Protein AF-A0A4Q0A1G1-F1 (afdb_monomer_lite)

Secondary structure (DSSP, 8-state):
---PPPEEEE-TTS-EEEES--HHHHHHHIIIIITTSTTS-SS--SS-------EEE-SS-TT--SEEETTEEEE-SSS-HHHHHHHHHHHHHHHHHHHHHHHHHHHHHHHHTHHHHHHHTTPPP---HHHHHHHHHHHHHHHHHHHHS-S-TTS--GGGTT-HHHHHHHHHHHHHTTHHHHHHHHHHHHHHHHHHHHHHHHHHHHHHHHHHHHHHHHHHHHHHHHHHHHHHHHHHHHHHHHHHHHHHHHHHHHHS--

Structure (mmCIF, N/CA/C/O backbone):
data_AF-A0A4Q0A1G1-F1
#
_entry.id   AF-A0A4Q0A1G1-F1
#
loop_
_atom_site.group_PDB
_atom_site.id
_atom_site.type_symbol
_atom_site.label_atom_id
_atom_site.label_alt_id
_atom_site.label_comp_id
_atom_site.label_asym_id
_atom_site.label_entity_id
_atom_site.label_seq_id
_atom_site.pdbx_PDB_ins_code
_atom_site.Cartn_x
_atom_site.Cartn_y
_atom_site.Cartn_z
_atom_site.occupancy
_atom_site.B_iso_or_equiv
_atom_site.auth_seq_id
_atom_site.auth_comp_id
_atom_site.auth_asym_id
_atom_site.auth_atom_id
_atom_site.pdbx_PDB_model_num
ATOM 1 N N . MET A 1 1 ? 8.974 -6.784 -37.807 1.00 38.75 1 MET A N 1
ATOM 2 C CA . MET A 1 1 ? 8.562 -7.173 -36.446 1.00 38.75 1 MET A CA 1
ATOM 3 C C . MET A 1 1 ? 9.627 -8.141 -35.964 1.00 38.75 1 MET A C 1
ATOM 5 O O . MET A 1 1 ? 9.633 -9.278 -36.411 1.00 38.75 1 MET A O 1
ATOM 9 N N . ILE A 1 2 ? 10.646 -7.645 -35.259 1.00 36.50 2 ILE A N 1
ATOM 10 C CA . ILE A 1 2 ? 11.725 -8.508 -34.756 1.00 36.50 2 ILE A CA 1
ATOM 11 C C . ILE A 1 2 ? 11.122 -9.278 -33.573 1.00 36.50 2 ILE A C 1
ATOM 13 O O . ILE A 1 2 ? 10.538 -8.623 -32.709 1.00 36.50 2 ILE A O 1
ATOM 17 N N . PRO A 1 3 ? 11.183 -10.618 -33.539 1.00 42.03 3 PRO A N 1
ATOM 18 C CA . PRO A 1 3 ? 10.791 -11.368 -32.360 1.00 42.03 3 PRO A CA 1
ATOM 19 C C . PRO A 1 3 ? 11.861 -11.094 -31.305 1.00 42.03 3 PRO A C 1
ATOM 21 O O . PRO A 1 3 ? 12.965 -11.622 -31.377 1.00 42.03 3 PRO A O 1
ATOM 24 N N . THR A 1 4 ? 11.590 -10.182 -30.381 1.00 56.25 4 THR A N 1
ATOM 25 C CA . THR A 1 4 ? 12.350 -10.146 -29.135 1.00 56.25 4 THR A CA 1
ATOM 26 C C . THR A 1 4 ? 11.900 -11.347 -28.325 1.00 56.25 4 THR A C 1
ATOM 28 O O . THR A 1 4 ? 10.710 -11.455 -28.026 1.00 56.25 4 THR A O 1
ATOM 31 N N . ASP A 1 5 ? 12.828 -12.248 -28.008 1.00 75.44 5 ASP A N 1
ATOM 32 C CA . ASP A 1 5 ? 12.604 -13.257 -26.979 1.00 75.44 5 ASP A CA 1
ATOM 33 C C . ASP A 1 5 ? 12.070 -12.550 -25.725 1.00 75.44 5 ASP A C 1
ATOM 35 O O . ASP A 1 5 ? 12.576 -11.500 -25.321 1.00 75.44 5 ASP A O 1
ATOM 39 N N . GLY A 1 6 ? 10.971 -13.067 -25.179 1.00 86.06 6 GLY A N 1
ATOM 40 C CA . GLY A 1 6 ? 10.348 -12.487 -23.999 1.00 86.06 6 GLY A CA 1
ATOM 41 C C . GLY A 1 6 ? 11.219 -12.713 -22.770 1.00 86.06 6 GLY A C 1
ATOM 42 O O . GLY A 1 6 ? 11.687 -13.826 -22.537 1.00 86.06 6 GLY A O 1
ATOM 43 N N . GLU A 1 7 ? 11.415 -11.671 -21.972 1.00 91.62 7 GLU A N 1
ATOM 44 C CA . GLU A 1 7 ? 12.216 -11.727 -20.747 1.00 91.62 7 GLU A CA 1
ATOM 45 C C . GLU A 1 7 ? 11.321 -11.454 -19.540 1.00 91.62 7 GLU A C 1
ATOM 47 O O . GLU A 1 7 ? 10.413 -10.625 -19.614 1.00 91.62 7 GLU A O 1
ATOM 52 N N . ILE A 1 8 ? 11.578 -12.130 -18.419 1.00 93.31 8 ILE A N 1
ATOM 53 C CA . ILE A 1 8 ? 10.864 -11.919 -17.156 1.00 93.31 8 ILE A CA 1
ATOM 54 C C . ILE A 1 8 ? 11.888 -11.775 -16.034 1.00 93.31 8 ILE A C 1
ATOM 56 O O . ILE A 1 8 ? 12.749 -12.637 -15.855 1.00 93.31 8 ILE A O 1
ATOM 60 N N . PHE A 1 9 ? 11.772 -10.698 -15.263 1.00 92.56 9 PHE A N 1
ATOM 61 C CA . PHE A 1 9 ? 12.547 -10.457 -14.051 1.00 92.56 9 PHE A CA 1
ATOM 62 C C . PHE A 1 9 ? 11.671 -10.705 -12.826 1.00 92.56 9 PHE A C 1
ATOM 64 O O . PHE A 1 9 ? 10.595 -10.122 -12.719 1.00 92.56 9 PHE A O 1
ATOM 71 N N . LEU A 1 10 ? 12.139 -11.552 -11.907 1.00 90.06 10 LEU A N 1
ATOM 72 C CA . LEU A 1 10 ? 11.489 -11.843 -10.627 1.00 90.06 10 LEU A CA 1
ATOM 73 C C . LEU A 1 10 ? 12.227 -11.111 -9.505 1.00 90.06 10 LEU A C 1
ATOM 75 O O . LEU A 1 10 ? 13.452 -11.217 -9.404 1.00 90.06 10 LEU A O 1
ATOM 79 N N . PHE A 1 11 ? 11.492 -10.399 -8.655 1.00 86.81 11 PHE A N 1
ATOM 80 C CA . PHE A 1 11 ? 12.053 -9.631 -7.547 1.00 86.81 11 PHE A CA 1
ATOM 81 C C . PHE A 1 11 ? 11.711 -10.268 -6.201 1.00 86.81 11 PHE A C 1
ATOM 83 O O . PHE A 1 11 ? 10.633 -10.828 -6.010 1.00 86.81 11 PHE A O 1
ATOM 90 N N . GLN A 1 12 ? 12.616 -10.125 -5.227 1.00 79.69 12 GLN A N 1
ATOM 91 C CA . GLN A 1 12 ? 12.376 -10.563 -3.843 1.00 79.69 12 GLN A CA 1
ATOM 92 C C . GLN A 1 12 ? 11.180 -9.851 -3.203 1.00 79.69 12 GLN A C 1
ATOM 94 O O . GLN A 1 12 ? 10.589 -10.353 -2.252 1.00 79.69 12 GLN A O 1
ATOM 99 N N . SER A 1 13 ? 10.809 -8.691 -3.742 1.00 75.88 13 SER A N 1
ATOM 100 C CA . SER A 1 13 ? 9.651 -7.916 -3.330 1.00 75.88 13 SER A CA 1
ATOM 101 C C . SER A 1 13 ? 8.306 -8.611 -3.581 1.00 75.88 13 SER A C 1
ATOM 103 O O . SER A 1 13 ? 7.307 -8.122 -3.051 1.00 75.88 13 SER A O 1
ATOM 105 N N . GLY A 1 14 ? 8.288 -9.711 -4.348 1.00 82.56 14 GLY A N 1
ATOM 106 C CA . GLY A 1 14 ? 7.094 -10.441 -4.787 1.00 82.56 14 GLY A CA 1
ATOM 107 C C . GLY A 1 14 ? 6.562 -9.988 -6.151 1.00 82.56 14 GLY A C 1
ATOM 108 O O . GLY A 1 14 ? 5.655 -10.612 -6.692 1.00 82.56 14 GLY A O 1
ATOM 109 N N . ALA A 1 15 ? 7.131 -8.925 -6.726 1.00 88.44 15 ALA A N 1
ATOM 110 C CA . ALA A 1 15 ? 6.761 -8.421 -8.043 1.00 88.44 15 ALA A CA 1
ATOM 111 C C . ALA A 1 15 ? 7.574 -9.091 -9.161 1.00 88.44 15 ALA A C 1
ATOM 113 O O . ALA A 1 15 ? 8.705 -9.546 -8.961 1.00 88.44 15 ALA A O 1
ATOM 114 N N . PHE A 1 16 ? 7.021 -9.085 -10.372 1.00 92.25 16 PHE A N 1
ATOM 115 C CA . PHE A 1 16 ? 7.743 -9.471 -11.576 1.00 92.25 16 PHE A CA 1
ATOM 116 C C . PHE A 1 16 ? 7.498 -8.473 -12.704 1.00 92.25 16 PHE A C 1
ATOM 118 O O . PHE A 1 16 ? 6.461 -7.819 -12.748 1.00 92.25 16 PHE A O 1
ATOM 125 N N . VAL A 1 17 ? 8.462 -8.350 -13.615 1.00 94.69 17 VAL A N 1
ATOM 126 C CA . VAL A 1 17 ? 8.378 -7.442 -14.767 1.00 94.69 17 VAL A CA 1
ATOM 127 C C . VAL A 1 17 ? 8.730 -8.198 -16.032 1.00 94.69 17 VAL A C 1
ATOM 129 O O . VAL A 1 17 ? 9.766 -8.861 -16.097 1.00 94.69 17 VAL A O 1
ATOM 132 N N . SER A 1 18 ? 7.876 -8.086 -17.045 1.00 94.38 18 SER A N 1
ATOM 133 C CA . SER A 1 18 ? 8.066 -8.725 -18.344 1.00 94.38 18 SER A CA 1
ATOM 134 C C . SER A 1 18 ? 8.425 -7.729 -19.442 1.00 94.38 18 SER A C 1
ATOM 136 O O . SER A 1 18 ? 7.821 -6.664 -19.533 1.00 94.38 18 SER A O 1
ATOM 138 N N . TRP A 1 19 ? 9.319 -8.125 -20.344 1.00 93.56 19 TRP A N 1
ATOM 139 C CA . TRP A 1 19 ? 9.673 -7.379 -21.553 1.00 93.56 19 TRP A CA 1
ATOM 140 C C . TRP A 1 19 ? 9.314 -8.189 -22.791 1.00 93.56 19 TRP A C 1
ATOM 142 O O . TRP A 1 19 ? 9.561 -9.392 -22.843 1.00 93.56 19 TRP A O 1
ATOM 152 N N . GLY A 1 20 ? 8.755 -7.532 -23.808 1.00 90.12 20 GLY A N 1
ATOM 153 C CA . GLY A 1 20 ? 8.434 -8.175 -25.088 1.00 90.12 20 GLY A CA 1
ATOM 154 C C . GLY A 1 20 ? 7.323 -9.227 -25.024 1.00 90.12 20 GLY A C 1
ATOM 155 O O . GLY A 1 20 ? 7.131 -9.955 -25.995 1.00 90.12 20 GLY A O 1
ATOM 156 N N . LEU A 1 21 ? 6.589 -9.309 -23.911 1.00 90.75 21 LEU A N 1
ATOM 157 C CA . LEU A 1 21 ? 5.449 -10.205 -23.735 1.00 90.75 21 LEU A CA 1
ATOM 158 C C . LEU A 1 21 ? 4.133 -9.437 -23.861 1.00 90.75 21 LEU A C 1
ATOM 160 O O . LEU A 1 21 ? 4.018 -8.294 -23.430 1.00 90.75 21 LEU A O 1
ATOM 164 N N . SER A 1 22 ? 3.127 -10.085 -24.441 1.00 90.25 22 SER A N 1
ATOM 165 C CA . SER A 1 22 ? 1.748 -9.590 -24.411 1.00 90.25 22 SER A CA 1
ATOM 166 C C . SER A 1 22 ? 1.092 -9.860 -23.055 1.00 90.25 22 SER A C 1
ATOM 168 O O . SER A 1 22 ? 1.467 -10.807 -22.363 1.00 90.25 22 SER A O 1
ATOM 170 N N . THR A 1 23 ? 0.049 -9.100 -22.711 1.00 88.00 23 THR A N 1
ATOM 171 C CA . THR A 1 23 ? -0.730 -9.280 -21.471 1.00 88.00 23 THR A CA 1
ATOM 172 C C . THR A 1 23 ? -1.199 -10.726 -21.284 1.00 88.00 23 THR A C 1
ATOM 174 O O . THR A 1 23 ? -1.060 -11.291 -20.207 1.00 88.00 23 THR A O 1
ATOM 177 N N . HIS A 1 24 ? -1.629 -11.395 -22.360 1.00 90.62 24 HIS A N 1
ATOM 178 C CA . HIS A 1 24 ? -2.024 -12.807 -22.304 1.00 90.62 24 HIS A CA 1
ATOM 179 C C . HIS A 1 24 ? -0.854 -13.743 -21.942 1.00 90.62 24 HIS A C 1
ATOM 181 O O . HIS A 1 24 ? -1.039 -14.753 -21.266 1.00 90.62 24 HIS A O 1
ATOM 187 N N . GLN A 1 25 ? 0.368 -13.451 -22.400 1.00 91.81 25 GLN A N 1
ATOM 188 C CA . GLN A 1 25 ? 1.551 -14.240 -22.034 1.00 91.81 25 GLN A CA 1
ATOM 189 C C . GLN A 1 25 ? 1.951 -14.007 -20.574 1.00 91.81 25 GLN A C 1
ATOM 191 O O . GLN A 1 25 ? 2.353 -14.955 -19.903 1.00 91.81 25 GLN A O 1
ATOM 196 N N . VAL A 1 26 ? 1.792 -12.777 -20.085 1.00 90.75 26 VAL A N 1
ATOM 197 C CA . VAL A 1 26 ? 2.015 -12.404 -18.682 1.00 90.75 26 VAL A CA 1
ATOM 198 C C . VAL A 1 26 ? 1.031 -13.119 -17.755 1.00 90.75 26 VAL A C 1
ATOM 200 O O . VAL A 1 26 ? 1.449 -13.787 -16.812 1.00 90.75 26 VAL A O 1
ATOM 203 N N . GLU A 1 27 ? -0.265 -13.068 -18.061 1.00 89.81 27 GLU A N 1
ATOM 204 C CA . GLU A 1 27 ? -1.305 -13.770 -17.296 1.00 89.81 27 GLU A CA 1
ATOM 205 C C . GLU A 1 27 ? -1.095 -15.286 -17.293 1.00 89.81 27 GLU A C 1
ATOM 207 O O . GLU A 1 27 ? -1.299 -15.962 -16.280 1.00 89.81 27 GLU A O 1
ATOM 212 N N . ARG A 1 28 ? -0.660 -15.837 -18.431 1.00 91.00 28 ARG A N 1
ATOM 213 C CA . ARG A 1 28 ? -0.323 -17.254 -18.534 1.00 91.00 28 ARG A CA 1
ATOM 214 C C . ARG A 1 28 ? 0.860 -17.615 -17.638 1.00 91.00 28 ARG A C 1
ATOM 216 O O . ARG A 1 28 ? 0.796 -18.635 -16.960 1.00 91.00 28 ARG A O 1
ATOM 223 N N . PHE A 1 29 ? 1.911 -16.795 -17.618 1.00 90.06 29 PHE A N 1
ATOM 224 C CA . PHE A 1 29 ? 3.063 -17.000 -16.739 1.00 90.06 29 PHE A CA 1
ATOM 225 C C . PHE A 1 29 ? 2.658 -16.975 -15.261 1.00 90.06 29 PHE A C 1
ATOM 227 O O . PHE A 1 29 ? 3.019 -17.889 -14.521 1.00 90.06 29 PHE A O 1
ATOM 234 N N . LEU A 1 30 ? 1.854 -15.989 -14.849 1.00 88.81 30 LEU A N 1
ATOM 235 C CA . LEU A 1 30 ? 1.331 -15.902 -13.484 1.00 88.81 30 LEU A CA 1
ATOM 236 C C . LEU A 1 30 ? 0.610 -17.202 -13.089 1.00 88.81 30 LEU A C 1
ATOM 238 O O . LEU A 1 30 ? 0.955 -17.824 -12.089 1.00 88.81 30 LEU A O 1
ATOM 242 N N . ARG A 1 31 ? -0.324 -17.671 -13.921 1.00 89.06 31 ARG A N 1
ATOM 243 C CA . ARG A 1 31 ? -1.128 -18.865 -13.632 1.00 89.06 31 ARG A CA 1
ATOM 244 C C . ARG A 1 31 ? -0.324 -20.167 -13.645 1.00 89.06 31 ARG A C 1
ATOM 246 O O . ARG A 1 31 ? -0.510 -21.016 -12.781 1.00 89.06 31 ARG A O 1
ATOM 253 N N . GLU A 1 32 ? 0.516 -20.366 -14.659 1.00 89.25 32 GLU A N 1
ATOM 254 C CA . GLU A 1 32 ? 1.192 -21.650 -14.902 1.00 89.25 32 GLU A CA 1
ATOM 255 C C . GLU A 1 32 ? 2.510 -21.801 -14.134 1.00 89.25 32 GLU A C 1
ATOM 257 O O . GLU A 1 32 ? 2.957 -22.929 -13.937 1.00 89.25 32 GLU A O 1
ATOM 262 N N . VAL A 1 33 ? 3.142 -20.701 -13.713 1.00 85.88 33 VAL A N 1
ATOM 263 C CA . VAL A 1 33 ? 4.455 -20.732 -13.048 1.00 85.88 33 VAL A CA 1
ATOM 264 C C . VAL A 1 33 ? 4.367 -20.275 -11.601 1.00 85.88 33 VAL A C 1
ATOM 266 O O . VAL A 1 33 ? 4.893 -20.957 -10.726 1.00 85.88 33 VAL A O 1
ATOM 269 N N . ILE A 1 34 ? 3.711 -19.145 -11.335 1.00 86.94 34 ILE A N 1
ATOM 270 C CA . ILE A 1 34 ? 3.665 -18.575 -9.984 1.00 86.94 34 ILE A CA 1
ATOM 271 C C . ILE A 1 34 ? 2.577 -19.264 -9.153 1.00 86.94 34 ILE A C 1
ATOM 273 O O . ILE A 1 34 ? 2.871 -19.832 -8.106 1.00 86.94 34 ILE A O 1
ATOM 277 N N . GLU A 1 35 ? 1.336 -19.304 -9.642 1.00 85.56 35 GLU A N 1
ATOM 278 C CA . GLU A 1 35 ? 0.205 -19.866 -8.888 1.00 85.56 35 GLU A CA 1
ATOM 279 C C . GLU A 1 35 ? 0.191 -21.402 -8.867 1.00 85.56 35 GLU A C 1
ATOM 281 O O . GLU A 1 35 ? -0.306 -22.013 -7.920 1.00 85.56 35 GLU A O 1
ATOM 286 N N . ALA A 1 36 ? 0.734 -22.047 -9.902 1.00 84.62 36 ALA A N 1
ATOM 287 C CA . ALA A 1 36 ? 0.730 -23.504 -10.013 1.00 84.62 36 ALA A CA 1
ATOM 288 C C . ALA A 1 36 ? 1.766 -24.197 -9.113 1.00 84.62 36 ALA A C 1
ATOM 290 O O . ALA A 1 36 ? 1.645 -25.401 -8.875 1.00 84.62 36 ALA A O 1
ATOM 291 N N . VAL A 1 37 ? 2.787 -23.478 -8.631 1.00 84.31 37 VAL A N 1
ATOM 292 C CA . VAL A 1 37 ? 3.867 -24.042 -7.813 1.00 84.31 37 VAL A CA 1
ATOM 293 C C . VAL A 1 37 ? 3.569 -23.800 -6.328 1.00 84.31 37 VAL A C 1
ATOM 295 O O . VAL A 1 37 ? 3.646 -22.663 -5.857 1.00 84.31 37 VAL A O 1
ATOM 298 N N . PRO A 1 38 ? 3.262 -24.850 -5.540 1.00 77.69 38 PRO A N 1
ATOM 299 C CA . PRO A 1 38 ? 2.984 -24.692 -4.118 1.00 77.69 38 PRO A CA 1
ATOM 300 C C . PRO A 1 38 ? 4.191 -24.102 -3.383 1.00 77.69 38 PRO A C 1
ATOM 302 O O . PRO A 1 38 ? 5.288 -24.656 -3.434 1.00 77.69 38 PRO A O 1
ATOM 305 N N . GLY A 1 39 ? 3.979 -22.990 -2.678 1.00 78.38 39 GLY A N 1
ATOM 306 C CA . GLY A 1 39 ? 5.026 -22.296 -1.924 1.00 78.38 39 GLY A CA 1
ATOM 307 C C . GLY A 1 39 ? 5.861 -21.297 -2.731 1.00 78.38 39 GLY A C 1
ATOM 308 O O . GLY A 1 39 ? 6.801 -20.740 -2.172 1.00 78.38 39 GLY A O 1
ATOM 309 N N . ALA A 1 40 ? 5.530 -21.044 -4.004 1.00 75.69 40 ALA A N 1
ATOM 310 C CA . ALA A 1 40 ? 6.143 -19.956 -4.771 1.00 75.69 40 ALA A CA 1
ATOM 311 C C . ALA A 1 40 ? 5.722 -18.566 -4.260 1.00 75.69 40 ALA A C 1
ATOM 313 O O . ALA A 1 40 ? 6.526 -17.637 -4.282 1.00 75.69 40 ALA A O 1
ATOM 314 N N . GLU A 1 41 ? 4.493 -18.435 -3.750 1.00 75.94 41 GLU A N 1
ATOM 315 C CA . GLU A 1 41 ? 3.986 -17.216 -3.115 1.00 75.94 41 GLU A CA 1
ATOM 316 C C . GLU A 1 41 ? 3.928 -17.388 -1.591 1.00 75.94 41 GLU A C 1
ATOM 318 O O . GLU A 1 41 ? 3.290 -18.307 -1.070 1.00 75.94 41 GLU A O 1
ATOM 323 N N . THR A 1 42 ? 4.559 -16.474 -0.855 1.00 72.12 42 THR A N 1
ATOM 324 C CA . THR A 1 42 ? 4.438 -16.374 0.605 1.00 72.12 42 THR A CA 1
ATOM 325 C C . THR A 1 42 ? 3.768 -15.057 0.964 1.00 72.12 42 THR A C 1
ATOM 327 O O . THR A 1 42 ? 4.320 -14.001 0.670 1.00 72.12 42 THR A O 1
ATOM 330 N N . GLY A 1 43 ? 2.603 -15.109 1.616 1.00 71.69 43 GLY A N 1
ATOM 331 C CA . GLY A 1 43 ? 1.862 -13.898 1.988 1.00 71.69 43 GLY A CA 1
ATOM 332 C C . GLY A 1 43 ? 1.247 -13.183 0.782 1.00 71.69 43 GLY A C 1
ATOM 333 O O . GLY A 1 43 ? 1.464 -11.988 0.610 1.00 71.69 43 GLY A O 1
ATOM 334 N N . LYS A 1 44 ? 0.511 -13.929 -0.055 1.00 76.31 44 LYS A N 1
ATOM 335 C CA . LYS A 1 44 ? -0.194 -13.406 -1.233 1.00 76.31 44 LYS A CA 1
ATOM 336 C C . LYS A 1 44 ? -1.065 -12.203 -0.854 1.00 76.31 44 LYS A C 1
ATOM 338 O O . LYS A 1 44 ? -1.827 -12.278 0.109 1.00 76.31 44 LYS A O 1
ATOM 343 N N . TYR A 1 45 ? -0.950 -11.124 -1.622 1.00 75.19 45 TYR A N 1
ATOM 344 C CA . TYR A 1 45 ? -1.855 -9.983 -1.525 1.00 75.19 45 TYR A CA 1
ATOM 345 C C . TYR A 1 45 ? -3.214 -10.338 -2.135 1.00 75.19 45 TYR A C 1
ATOM 347 O O . TYR A 1 45 ? -3.274 -11.051 -3.136 1.00 75.19 45 TYR A O 1
ATOM 355 N N . ASP A 1 46 ? -4.297 -9.844 -1.535 1.00 76.69 46 ASP A N 1
ATOM 356 C CA . ASP A 1 46 ? -5.659 -10.129 -2.007 1.00 76.69 46 ASP A CA 1
ATOM 357 C C . ASP A 1 46 ? -5.896 -9.619 -3.437 1.00 76.69 46 ASP A C 1
ATOM 359 O O . ASP A 1 46 ? -6.633 -10.239 -4.204 1.00 76.69 46 ASP A O 1
ATOM 363 N N . ASP A 1 47 ? -5.229 -8.521 -3.797 1.00 78.81 47 ASP A N 1
ATOM 364 C CA . ASP A 1 47 ? -5.339 -7.861 -5.090 1.00 78.81 47 ASP A CA 1
ATOM 365 C C . ASP A 1 47 ? -3.967 -7.761 -5.773 1.00 78.81 47 ASP A C 1
ATOM 367 O O . ASP A 1 47 ? -2.935 -7.555 -5.127 1.00 78.81 47 ASP A O 1
ATOM 371 N N . VAL A 1 48 ? -3.971 -7.925 -7.099 1.00 82.31 48 VAL A N 1
ATOM 372 C CA . VAL A 1 48 ? -2.788 -7.805 -7.959 1.00 82.31 48 VAL A CA 1
ATOM 373 C C . VAL A 1 48 ? -2.850 -6.466 -8.678 1.00 82.31 48 VAL A C 1
ATOM 375 O O . VAL A 1 48 ? -3.799 -6.203 -9.414 1.00 82.31 48 VAL A O 1
ATOM 378 N N . GLU A 1 49 ? -1.817 -5.650 -8.494 1.00 87.69 49 GLU A N 1
ATOM 379 C CA . GLU A 1 49 ? -1.660 -4.373 -9.189 1.00 87.69 49 GLU A CA 1
ATOM 380 C C . GLU A 1 49 ? -0.727 -4.522 -10.394 1.00 87.69 49 GLU A C 1
ATOM 382 O O . GLU A 1 49 ? 0.285 -5.229 -10.336 1.00 87.69 49 GLU A O 1
ATOM 387 N N . PHE A 1 50 ? -1.065 -3.834 -11.485 1.00 87.50 50 PHE A N 1
ATOM 388 C CA . PHE A 1 50 ? -0.306 -3.842 -12.734 1.00 87.50 50 PHE A CA 1
ATOM 389 C C . PHE A 1 50 ? 0.262 -2.453 -13.013 1.00 87.50 50 PHE A C 1
ATOM 391 O O . PHE A 1 50 ? -0.445 -1.457 -12.891 1.00 87.50 50 PHE A O 1
ATOM 398 N N . GLU A 1 51 ? 1.523 -2.408 -13.438 1.00 90.00 51 GLU A N 1
ATOM 399 C CA . GLU A 1 51 ? 2.208 -1.182 -13.841 1.00 90.00 51 GLU A CA 1
ATOM 400 C C . GLU A 1 51 ? 2.809 -1.380 -15.236 1.00 90.00 51 GLU A C 1
ATOM 402 O O . GLU A 1 51 ? 3.603 -2.301 -15.446 1.00 90.00 51 GLU A O 1
ATOM 407 N N . ASP A 1 52 ? 2.466 -0.493 -16.169 1.00 89.44 52 ASP A N 1
ATOM 408 C CA . ASP A 1 52 ? 2.959 -0.528 -17.545 1.00 89.44 52 ASP A CA 1
ATOM 409 C C . ASP A 1 52 ? 3.867 0.673 -17.830 1.00 89.44 52 ASP A C 1
ATOM 411 O O . ASP A 1 52 ? 3.510 1.822 -17.573 1.00 89.44 52 ASP A O 1
ATOM 415 N N . ALA A 1 53 ? 5.025 0.412 -18.439 1.00 90.69 53 ALA A N 1
ATOM 416 C CA . ALA A 1 53 ? 5.939 1.448 -18.910 1.00 90.69 53 ALA A CA 1
ATOM 417 C C . ALA A 1 53 ? 6.233 1.248 -20.406 1.00 90.69 53 ALA A C 1
ATOM 419 O O . ALA A 1 53 ? 6.712 0.177 -20.803 1.00 90.69 53 ALA A O 1
ATOM 420 N N . PRO A 1 54 ? 5.970 2.245 -21.272 1.00 92.25 54 PRO A N 1
ATOM 421 C CA . PRO A 1 54 ? 6.254 2.105 -22.690 1.00 92.25 54 PRO A CA 1
ATOM 422 C C . PRO A 1 54 ? 7.766 2.056 -22.909 1.00 92.25 54 PRO A C 1
ATOM 424 O O . PRO A 1 54 ? 8.527 2.810 -22.303 1.00 92.25 54 PRO A O 1
ATOM 427 N N . TYR A 1 55 ? 8.217 1.193 -23.816 1.00 92.62 55 TYR A N 1
ATOM 428 C CA . TYR A 1 55 ? 9.636 1.077 -24.131 1.00 92.62 55 TYR A CA 1
ATOM 429 C C . TYR A 1 55 ? 9.896 0.965 -25.631 1.00 92.62 55 TYR A C 1
ATOM 431 O O . TYR A 1 55 ? 9.052 0.540 -26.424 1.00 92.62 55 TYR A O 1
ATOM 439 N N . ARG A 1 56 ? 11.113 1.339 -26.019 1.00 90.06 56 ARG A N 1
ATOM 440 C CA . ARG A 1 56 ? 11.690 1.115 -27.340 1.00 90.06 56 ARG A CA 1
ATOM 441 C C . ARG A 1 56 ? 13.094 0.562 -27.172 1.00 90.06 56 ARG A C 1
ATOM 443 O O . ARG A 1 56 ? 13.965 1.210 -26.595 1.00 90.06 56 ARG A O 1
ATOM 450 N N . ALA A 1 57 ? 13.303 -0.636 -27.698 1.00 85.94 57 ALA A N 1
ATOM 451 C CA . ALA A 1 57 ? 14.611 -1.264 -27.760 1.00 85.94 57 ALA A CA 1
ATOM 452 C C . ALA A 1 57 ? 15.116 -1.227 -29.203 1.00 85.94 57 ALA A C 1
ATOM 454 O O . ALA A 1 57 ? 14.425 -1.685 -30.114 1.00 85.94 57 ALA A O 1
ATOM 455 N N . ASP A 1 58 ? 16.316 -0.692 -29.399 1.00 80.31 58 ASP A N 1
ATOM 456 C CA . ASP A 1 58 ? 17.042 -0.797 -30.661 1.00 80.31 58 ASP A CA 1
ATOM 457 C C . ASP A 1 58 ? 18.501 -1.120 -30.352 1.00 80.31 58 ASP A C 1
ATOM 459 O O . ASP A 1 58 ? 19.327 -0.245 -30.096 1.00 80.31 58 ASP A O 1
ATOM 463 N N . SER A 1 59 ? 18.803 -2.416 -30.336 1.00 65.56 59 SER A N 1
ATOM 464 C CA . SER A 1 59 ? 20.157 -2.918 -30.106 1.00 65.56 59 SER A CA 1
ATOM 465 C C . SER A 1 59 ? 21.046 -2.817 -31.352 1.00 65.56 59 SER A C 1
ATOM 467 O O . SER A 1 59 ? 22.245 -3.063 -31.250 1.00 65.56 59 SER A O 1
ATOM 469 N N . ALA A 1 60 ? 20.484 -2.488 -32.523 1.00 66.12 60 ALA A N 1
ATOM 470 C CA . ALA A 1 60 ? 21.216 -2.415 -33.788 1.00 66.12 60 ALA A CA 1
ATOM 471 C C . ALA A 1 60 ? 21.729 -0.998 -34.087 1.00 66.12 60 ALA A C 1
ATOM 473 O O . ALA A 1 60 ? 22.756 -0.838 -34.750 1.00 66.12 60 ALA A O 1
ATOM 474 N N . SER A 1 61 ? 21.039 0.031 -33.595 1.00 64.56 61 SER A N 1
ATOM 475 C CA . SER A 1 61 ? 21.449 1.423 -33.761 1.00 64.56 61 SER A CA 1
ATOM 476 C C . SER A 1 61 ? 22.428 1.857 -32.669 1.00 64.56 61 SER A C 1
ATOM 478 O O . SER A 1 61 ? 22.061 2.033 -31.508 1.00 64.56 61 SER A O 1
ATOM 480 N N . SER A 1 62 ? 23.677 2.129 -33.053 1.00 62.72 62 SER A N 1
ATOM 481 C CA . SER A 1 62 ? 24.696 2.723 -32.171 1.00 62.72 62 SER A CA 1
ATOM 482 C C . SER A 1 62 ? 24.357 4.146 -31.703 1.00 62.72 62 SER A C 1
ATOM 484 O O . SER A 1 62 ? 25.052 4.693 -30.849 1.00 62.72 62 SER A O 1
ATOM 486 N N . HIS A 1 63 ? 23.306 4.756 -32.257 1.00 68.56 63 HIS A N 1
ATOM 487 C CA . HIS A 1 63 ? 22.852 6.097 -31.902 1.00 68.56 63 HIS A CA 1
ATOM 488 C C . HIS A 1 63 ? 21.807 6.111 -30.785 1.00 68.56 63 HIS A C 1
ATOM 490 O O . HIS A 1 63 ? 21.521 7.186 -30.253 1.00 68.56 63 HIS A O 1
ATOM 496 N N . LEU A 1 64 ? 21.218 4.961 -30.433 1.00 75.94 64 LEU A N 1
ATOM 497 C CA . LEU A 1 64 ? 20.261 4.909 -29.339 1.00 75.94 64 LEU A CA 1
ATOM 498 C C . LEU A 1 64 ? 20.997 4.792 -28.001 1.00 75.94 64 LEU A C 1
ATOM 500 O O . LEU A 1 64 ? 21.594 3.764 -27.691 1.00 75.94 64 LEU A O 1
ATOM 504 N N . THR A 1 65 ? 20.924 5.848 -27.195 1.00 83.81 65 THR A N 1
ATOM 505 C CA . THR A 1 65 ? 21.445 5.846 -25.826 1.00 83.81 65 THR A CA 1
ATOM 506 C C . THR A 1 65 ? 20.385 5.318 -24.868 1.00 83.81 65 THR A C 1
ATOM 508 O O . THR A 1 65 ? 19.231 5.750 -24.912 1.00 83.81 65 THR A O 1
ATOM 511 N N . THR A 1 66 ? 20.782 4.410 -23.977 1.00 89.31 66 THR A N 1
ATOM 512 C CA . THR A 1 66 ? 19.913 3.921 -22.904 1.00 89.31 66 THR A CA 1
ATOM 513 C C . THR A 1 66 ? 19.535 5.058 -21.956 1.00 89.31 66 THR A C 1
ATOM 515 O O . THR A 1 66 ? 20.401 5.819 -21.520 1.00 89.31 66 THR A O 1
ATOM 518 N N . GLY A 1 67 ? 18.250 5.171 -21.623 1.00 90.00 67 GLY A N 1
ATOM 519 C CA . GLY A 1 67 ? 17.735 6.223 -20.751 1.00 90.00 67 GLY A CA 1
ATOM 520 C C . GLY A 1 67 ? 16.224 6.399 -20.874 1.00 90.00 67 GLY A C 1
ATOM 521 O O . GLY A 1 67 ? 15.525 5.543 -21.407 1.00 90.00 67 GLY A O 1
ATOM 522 N N . MET A 1 68 ? 15.724 7.533 -20.391 1.00 92.31 68 MET A N 1
ATOM 523 C CA . MET A 1 68 ? 14.314 7.916 -20.497 1.00 92.31 68 MET A CA 1
ATOM 524 C C . MET A 1 68 ? 14.149 9.048 -21.510 1.00 92.31 68 MET A C 1
ATOM 526 O O . MET A 1 68 ? 14.898 10.026 -21.482 1.00 92.31 68 MET A O 1
ATOM 530 N N . SER A 1 69 ? 13.174 8.916 -22.408 1.00 90.94 69 SER A N 1
ATOM 531 C CA . SER A 1 69 ? 12.768 9.962 -23.348 1.00 90.94 69 SER A CA 1
ATOM 532 C C . SER A 1 69 ? 11.285 10.258 -23.142 1.00 90.94 69 SER A C 1
ATOM 534 O O . SER A 1 69 ? 10.426 9.488 -23.575 1.00 90.94 69 SER A O 1
ATOM 536 N N . GLY A 1 70 ? 10.989 11.343 -22.419 1.00 90.25 70 GLY A N 1
ATO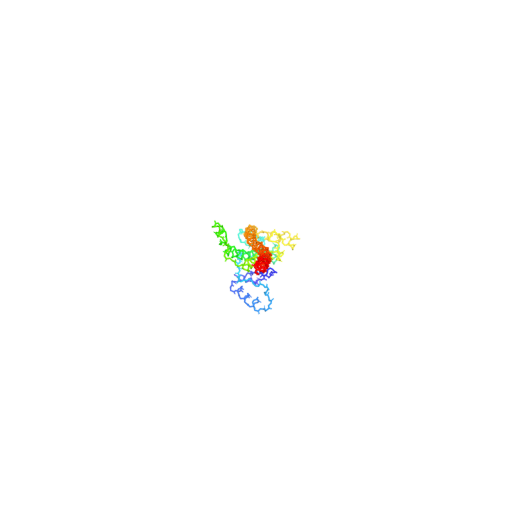M 537 C CA . GLY A 1 70 ? 9.653 11.544 -21.851 1.00 90.25 70 GLY A CA 1
ATOM 538 C C . GLY A 1 70 ? 9.298 10.358 -20.953 1.00 90.25 70 GLY A C 1
ATOM 539 O O . GLY A 1 70 ? 10.096 10.001 -20.089 1.00 90.25 70 GLY A O 1
ATOM 540 N N . ASP A 1 71 ? 8.173 9.710 -21.246 1.00 90.44 71 ASP A N 1
ATOM 541 C CA . ASP A 1 71 ? 7.682 8.536 -20.509 1.00 90.44 71 ASP A CA 1
ATOM 542 C C . ASP A 1 71 ? 8.120 7.203 -21.131 1.00 90.44 71 ASP A C 1
ATOM 544 O O . ASP A 1 71 ? 7.762 6.137 -20.646 1.00 90.44 71 ASP A O 1
ATOM 548 N N . THR A 1 72 ? 8.887 7.231 -22.228 1.00 92.75 72 THR A N 1
ATOM 549 C CA . THR A 1 72 ? 9.324 6.012 -22.924 1.00 92.75 72 THR A CA 1
ATOM 550 C C . THR A 1 72 ? 10.736 5.610 -22.523 1.00 92.75 72 THR A C 1
ATOM 552 O O . THR A 1 72 ? 11.684 6.394 -22.636 1.00 92.75 72 THR A O 1
ATOM 555 N N . ILE A 1 73 ? 10.890 4.357 -22.098 1.00 93.75 73 ILE A N 1
ATOM 556 C CA . ILE A 1 73 ? 12.184 3.744 -21.804 1.00 93.75 73 ILE A CA 1
ATOM 557 C C . ILE A 1 73 ? 12.899 3.452 -23.123 1.00 93.75 73 ILE A C 1
ATOM 559 O O . ILE A 1 73 ? 12.400 2.706 -23.964 1.00 93.75 73 ILE A O 1
ATOM 563 N N . MET A 1 74 ? 14.091 4.009 -23.297 1.00 92.31 74 MET A N 1
ATOM 564 C CA . MET A 1 74 ? 14.955 3.730 -24.438 1.00 92.31 74 MET A CA 1
ATOM 565 C C . MET A 1 74 ? 16.040 2.745 -24.003 1.00 92.31 74 MET A C 1
ATOM 567 O O . MET A 1 74 ? 16.780 3.017 -23.056 1.00 92.31 74 MET A O 1
ATOM 571 N N . VAL A 1 75 ? 16.148 1.607 -24.689 1.00 90.62 75 VAL A N 1
ATOM 572 C CA . VAL A 1 75 ? 17.172 0.583 -24.424 1.00 90.62 75 VAL A CA 1
ATOM 573 C C . VAL A 1 75 ? 18.104 0.491 -25.627 1.00 90.62 75 VAL A C 1
ATOM 575 O O . VAL A 1 75 ? 17.725 -0.040 -26.674 1.00 90.62 75 VAL A O 1
ATOM 578 N N . GLY A 1 76 ? 19.307 1.041 -25.469 1.00 86.75 76 GLY A N 1
ATOM 579 C CA . GLY A 1 76 ? 20.383 1.006 -26.456 1.00 86.75 76 GLY A CA 1
ATOM 580 C C . GLY A 1 76 ? 21.332 -0.176 -26.264 1.00 86.75 76 GLY A C 1
ATOM 581 O O . GLY A 1 76 ? 21.134 -1.017 -25.391 1.00 86.75 76 GLY A O 1
ATOM 582 N N . ALA A 1 77 ? 22.394 -0.223 -27.071 1.00 81.44 77 ALA A N 1
ATOM 583 C CA . ALA A 1 77 ? 23.407 -1.283 -27.013 1.00 81.44 77 ALA A CA 1
ATOM 584 C C . ALA A 1 77 ? 24.417 -1.133 -25.853 1.00 81.44 77 ALA A C 1
ATOM 586 O O . ALA A 1 77 ? 25.096 -2.098 -25.505 1.00 81.44 77 ALA A O 1
ATOM 587 N N . THR A 1 78 ? 24.547 0.069 -25.278 1.00 79.62 78 THR A N 1
ATOM 588 C CA . THR A 1 78 ? 25.493 0.369 -24.189 1.00 79.62 78 THR A CA 1
ATOM 589 C C . THR A 1 78 ? 24.818 1.154 -23.056 1.00 79.62 78 THR A C 1
ATOM 591 O O . THR A 1 78 ? 24.194 2.180 -23.353 1.00 79.62 78 THR A O 1
ATOM 594 N N . PRO A 1 79 ? 24.979 0.760 -21.774 1.00 77.31 79 PRO A N 1
ATOM 595 C CA . PRO A 1 79 ? 25.627 -0.467 -21.283 1.00 77.31 79 PRO A CA 1
ATOM 596 C C . PRO A 1 79 ? 24.817 -1.719 -21.664 1.00 77.31 79 PRO A C 1
ATOM 598 O O . PRO A 1 79 ? 23.843 -1.603 -22.402 1.00 77.31 79 PRO A O 1
ATOM 601 N N . ASP A 1 80 ? 25.233 -2.900 -21.197 1.00 86.44 80 ASP A N 1
ATOM 602 C CA . ASP A 1 80 ? 24.545 -4.172 -21.463 1.00 86.44 80 ASP A CA 1
ATOM 603 C C . ASP A 1 80 ? 23.008 -4.021 -21.347 1.00 86.44 80 ASP A C 1
ATOM 605 O O . ASP A 1 80 ? 22.519 -3.654 -20.266 1.00 86.44 80 ASP A O 1
ATOM 609 N N . PRO A 1 81 ? 22.243 -4.284 -22.430 1.00 87.50 81 PRO A N 1
ATOM 610 C CA . PRO A 1 81 ? 20.789 -4.171 -22.438 1.00 87.50 81 PRO A CA 1
ATOM 611 C C . PRO A 1 81 ? 20.121 -4.932 -21.295 1.00 87.50 81 PRO A C 1
ATOM 613 O O . PRO A 1 81 ? 19.124 -4.456 -20.757 1.00 87.50 81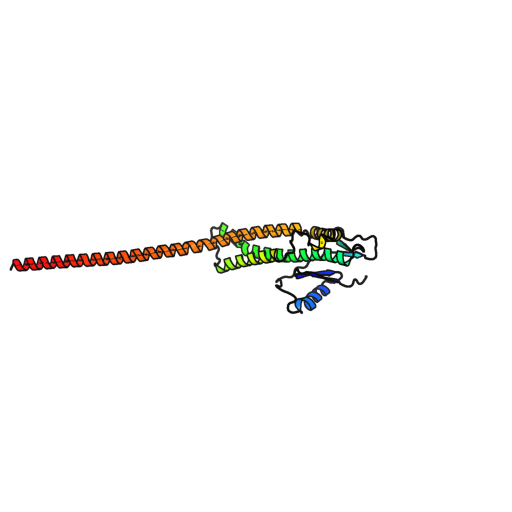 PRO A O 1
ATOM 616 N N . LEU A 1 82 ? 20.673 -6.079 -20.886 1.00 88.69 82 LEU A N 1
ATOM 617 C CA . LEU A 1 82 ? 20.130 -6.868 -19.783 1.00 88.69 82 LEU A CA 1
ATOM 618 C C . LEU A 1 82 ? 20.205 -6.099 -18.457 1.00 88.69 82 LEU A C 1
ATOM 620 O O . LEU A 1 82 ? 19.229 -6.036 -17.711 1.00 88.69 82 LEU A O 1
ATOM 624 N N . LEU A 1 83 ? 21.349 -5.471 -18.176 1.00 89.12 83 LEU A N 1
ATOM 625 C CA . LEU A 1 83 ? 21.559 -4.675 -16.966 1.00 89.12 83 LEU A CA 1
ATOM 626 C C . LEU A 1 83 ? 20.714 -3.400 -16.960 1.00 89.12 83 LEU A C 1
ATOM 628 O O . LEU A 1 83 ? 20.191 -3.015 -15.914 1.00 89.12 83 LEU A O 1
ATOM 632 N N . ALA A 1 84 ? 20.566 -2.759 -18.119 1.00 90.12 84 ALA A N 1
ATOM 633 C CA . ALA A 1 84 ? 19.687 -1.608 -18.277 1.00 90.12 84 ALA A CA 1
ATOM 634 C C . ALA A 1 84 ? 18.223 -1.981 -18.001 1.00 90.12 84 ALA A C 1
ATOM 636 O O . ALA A 1 84 ? 17.571 -1.351 -17.168 1.00 90.12 84 ALA A O 1
ATOM 637 N N . LYS A 1 85 ? 17.723 -3.042 -18.649 1.00 92.44 85 LYS A N 1
ATOM 638 C CA . LYS A 1 85 ? 16.367 -3.559 -18.427 1.00 92.44 85 LYS A CA 1
ATOM 639 C C . LYS A 1 85 ? 16.147 -3.964 -16.975 1.00 92.44 85 LYS A C 1
ATOM 641 O O . LYS A 1 85 ? 15.088 -3.663 -16.439 1.00 92.44 85 LYS A O 1
ATOM 646 N N . LEU A 1 86 ? 17.132 -4.578 -16.316 1.00 91.69 86 LEU A N 1
ATOM 647 C CA . LEU A 1 86 ? 17.054 -4.911 -14.892 1.00 91.69 86 LEU A CA 1
ATOM 648 C C . LEU A 1 86 ? 16.874 -3.655 -14.024 1.00 91.69 86 LEU A C 1
ATOM 650 O O . LEU A 1 86 ? 15.999 -3.640 -13.160 1.00 91.69 86 LEU A O 1
ATOM 654 N N . ALA A 1 87 ? 17.655 -2.597 -14.273 1.00 91.69 87 ALA A N 1
ATOM 655 C CA . ALA A 1 87 ? 17.551 -1.339 -13.530 1.00 91.69 87 ALA A CA 1
ATOM 656 C C . ALA A 1 87 ? 16.165 -0.695 -13.684 1.00 91.69 87 ALA A C 1
ATOM 658 O O . ALA A 1 87 ? 15.539 -0.325 -12.689 1.00 91.69 87 ALA A O 1
ATOM 659 N N . PHE A 1 88 ? 15.650 -0.643 -14.915 1.00 93.81 88 PHE A N 1
ATOM 660 C CA . PHE A 1 88 ? 14.299 -0.157 -15.188 1.00 93.81 88 PHE A CA 1
ATOM 661 C C . PHE A 1 88 ? 13.219 -1.034 -14.546 1.00 93.81 88 PHE A C 1
ATOM 663 O O . PHE A 1 88 ? 12.316 -0.521 -13.888 1.00 93.81 88 PHE A O 1
ATOM 670 N N . SER A 1 89 ? 13.350 -2.355 -14.675 1.00 94.06 89 SER A N 1
ATOM 671 C CA . SER A 1 89 ? 12.418 -3.330 -14.100 1.00 94.06 89 SER A CA 1
ATOM 672 C C . SER A 1 89 ? 12.323 -3.200 -12.589 1.00 94.06 89 SER A C 1
ATOM 674 O O . SER A 1 89 ? 11.236 -3.299 -12.039 1.00 94.06 89 SER A O 1
ATOM 676 N N . HIS A 1 90 ? 13.438 -2.934 -11.908 1.00 91.62 90 HIS A N 1
ATOM 677 C CA . HIS A 1 90 ? 13.433 -2.740 -10.463 1.00 91.62 90 HIS A CA 1
ATOM 678 C C . HIS A 1 90 ? 12.600 -1.505 -10.072 1.00 91.62 90 HIS A C 1
ATOM 680 O O . HIS A 1 90 ? 11.810 -1.565 -9.133 1.00 91.62 90 HIS A O 1
ATOM 686 N N . GLY A 1 91 ? 12.710 -0.401 -10.819 1.00 91.44 91 GLY A N 1
ATOM 687 C CA . GLY A 1 91 ? 11.870 0.781 -10.598 1.00 91.44 91 GLY A CA 1
ATOM 688 C C . GLY A 1 91 ? 10.380 0.514 -10.840 1.00 91.44 91 GLY A C 1
ATOM 689 O O . GLY A 1 91 ? 9.550 0.892 -10.016 1.00 91.44 91 GLY A O 1
ATOM 690 N N . VAL A 1 92 ? 10.041 -0.199 -11.919 1.00 93.69 92 VAL A N 1
ATOM 691 C CA . VAL A 1 92 ? 8.651 -0.589 -12.235 1.00 93.69 92 VAL A CA 1
ATOM 692 C C . VAL A 1 92 ? 8.077 -1.520 -11.162 1.00 93.69 92 VAL A C 1
ATOM 694 O O . VAL A 1 92 ? 6.995 -1.269 -10.640 1.00 93.69 92 VAL A O 1
ATOM 697 N N . ALA A 1 93 ? 8.831 -2.546 -10.757 1.00 91.38 93 ALA A N 1
ATOM 698 C CA . ALA A 1 93 ? 8.449 -3.468 -9.688 1.00 91.38 93 ALA A CA 1
ATOM 699 C C . ALA A 1 93 ? 8.176 -2.734 -8.365 1.00 91.38 93 ALA A C 1
ATOM 701 O O . ALA A 1 93 ? 7.215 -3.042 -7.659 1.00 91.38 93 ALA A O 1
ATOM 702 N N . ARG A 1 94 ? 8.997 -1.726 -8.047 1.00 88.81 94 ARG A N 1
ATOM 703 C CA . ARG A 1 94 ? 8.805 -0.869 -6.872 1.00 88.81 94 ARG A CA 1
ATOM 704 C C . ARG A 1 94 ? 7.524 -0.042 -6.969 1.00 88.81 94 ARG A C 1
ATOM 706 O O . ARG A 1 94 ? 6.817 0.064 -5.971 1.00 88.81 94 ARG A O 1
ATOM 713 N N . SER A 1 95 ? 7.216 0.518 -8.141 1.00 92.00 95 SER A N 1
ATOM 714 C CA . SER A 1 95 ? 5.972 1.267 -8.375 1.00 92.00 95 SER A CA 1
ATOM 715 C C . SER A 1 95 ? 4.734 0.384 -8.188 1.00 92.00 95 SER A C 1
ATOM 717 O O . SER A 1 95 ? 3.823 0.756 -7.447 1.00 92.00 95 SER A O 1
ATOM 719 N N . ALA A 1 96 ? 4.741 -0.825 -8.763 1.00 91.25 96 ALA A N 1
ATOM 720 C CA . ALA A 1 96 ? 3.650 -1.790 -8.619 1.00 91.25 96 ALA A CA 1
ATOM 721 C C . ALA A 1 96 ? 3.433 -2.190 -7.149 1.00 91.25 96 ALA A C 1
ATOM 723 O O . ALA A 1 96 ? 2.313 -2.176 -6.642 1.00 91.25 96 ALA A O 1
ATOM 724 N N . LYS A 1 97 ? 4.516 -2.466 -6.413 1.00 88.06 97 LYS A N 1
ATOM 725 C CA . LYS A 1 97 ? 4.432 -2.751 -4.974 1.00 88.06 97 LYS A CA 1
ATOM 726 C C . LYS A 1 97 ? 3.898 -1.568 -4.169 1.00 88.06 97 LYS A C 1
ATOM 728 O O . LYS A 1 97 ? 3.121 -1.761 -3.235 1.00 88.06 97 LYS A O 1
ATOM 733 N N . LEU A 1 98 ? 4.331 -0.353 -4.504 1.00 90.06 98 LEU A N 1
ATOM 734 C CA . LEU A 1 98 ? 3.842 0.858 -3.859 1.00 90.06 98 LEU A CA 1
ATOM 735 C C . LEU A 1 98 ? 2.330 1.016 -4.070 1.00 90.06 98 LEU A C 1
ATOM 737 O O . LEU A 1 98 ? 1.638 1.313 -3.103 1.00 90.06 98 LEU A O 1
ATOM 741 N N . ALA A 1 99 ? 1.818 0.722 -5.269 1.00 91.81 99 ALA A N 1
ATOM 742 C CA . ALA A 1 99 ? 0.383 0.749 -5.560 1.00 91.81 99 ALA A CA 1
ATOM 743 C C . ALA A 1 99 ? -0.421 -0.199 -4.650 1.00 91.81 99 ALA A C 1
ATOM 745 O O . ALA A 1 99 ? -1.410 0.223 -4.050 1.00 91.81 99 ALA A O 1
ATOM 746 N N . VAL A 1 100 ? 0.053 -1.437 -4.447 1.00 89.94 100 VAL A N 1
ATOM 747 C CA . VAL A 1 100 ? -0.590 -2.395 -3.523 1.00 89.94 100 VAL A CA 1
ATOM 748 C C . VAL A 1 100 ? -0.653 -1.829 -2.100 1.00 89.94 100 VAL A C 1
ATOM 750 O O . VAL A 1 100 ? -1.682 -1.893 -1.429 1.00 89.94 100 VAL A O 1
ATOM 753 N N . LEU A 1 101 ? 0.448 -1.248 -1.615 1.00 88.75 101 LEU A N 1
ATOM 754 C CA . LEU A 1 101 ? 0.515 -0.682 -0.263 1.00 88.75 101 LEU A CA 1
ATOM 755 C C . LEU A 1 101 ? -0.359 0.571 -0.106 1.00 88.75 101 LEU A C 1
ATOM 757 O O . LEU A 1 101 ? -0.948 0.774 0.957 1.00 88.75 101 LEU A O 1
ATOM 761 N N . GLU A 1 102 ? -0.453 1.395 -1.149 1.00 91.50 102 GLU A N 1
ATOM 762 C CA . GLU A 1 102 ? -1.347 2.552 -1.208 1.00 91.50 102 GLU A CA 1
ATOM 763 C C . GLU A 1 102 ? -2.813 2.128 -1.097 1.00 91.50 102 GLU A C 1
ATOM 765 O O . GLU A 1 102 ? -3.538 2.697 -0.274 1.00 91.50 102 GLU A O 1
ATOM 770 N N . ASP A 1 103 ? -3.236 1.105 -1.845 1.00 91.94 103 ASP A N 1
ATOM 771 C CA . ASP A 1 103 ? -4.610 0.598 -1.783 1.00 91.94 103 ASP A CA 1
ATOM 772 C C . ASP A 1 103 ? -4.929 -0.025 -0.416 1.00 91.94 103 ASP A C 1
ATOM 774 O O . ASP A 1 103 ? -5.954 0.296 0.195 1.00 91.94 103 ASP A O 1
ATOM 778 N N . LEU A 1 104 ? -4.020 -0.835 0.139 1.00 90.25 104 LEU A N 1
ATOM 779 C CA . LEU A 1 104 ? -4.186 -1.415 1.476 1.00 90.25 104 LEU A CA 1
ATOM 780 C C . LEU A 1 104 ? -4.357 -0.337 2.558 1.00 90.25 104 LEU A C 1
ATOM 782 O O . LEU A 1 104 ? -5.248 -0.442 3.409 1.00 90.25 104 LEU A O 1
ATOM 786 N N . LEU A 1 105 ? -3.542 0.723 2.520 1.00 91.88 105 LEU A N 1
ATOM 787 C CA . LEU A 1 105 ? -3.672 1.834 3.462 1.00 91.88 105 LEU A CA 1
ATOM 788 C C . LEU A 1 105 ? -4.971 2.611 3.245 1.00 91.88 105 LEU A C 1
ATOM 790 O O . LEU A 1 105 ? -5.632 2.987 4.215 1.00 91.88 105 LEU A O 1
ATOM 794 N N . ASP A 1 106 ? -5.369 2.835 1.994 1.00 93.19 106 ASP A N 1
ATOM 795 C CA . ASP A 1 106 ? -6.612 3.531 1.679 1.00 93.19 106 ASP A CA 1
ATOM 796 C C . ASP A 1 106 ? -7.843 2.739 2.137 1.00 93.19 106 ASP A C 1
ATOM 798 O O . ASP A 1 106 ? -8.793 3.334 2.656 1.00 93.19 106 ASP A O 1
ATOM 802 N N . ARG A 1 107 ? -7.831 1.404 2.037 1.00 91.62 107 ARG A N 1
ATOM 803 C CA . ARG A 1 107 ? -8.881 0.540 2.604 1.00 91.62 107 ARG A CA 1
ATOM 804 C C . ARG A 1 107 ? -8.963 0.669 4.120 1.00 91.62 107 ARG A C 1
ATOM 806 O O . ARG A 1 107 ? -10.063 0.851 4.652 1.00 91.62 107 ARG A O 1
ATOM 813 N N . TYR A 1 108 ? -7.822 0.650 4.804 1.00 91.56 108 TYR A N 1
ATOM 814 C CA . TYR A 1 108 ? -7.762 0.863 6.251 1.00 91.56 108 TYR A CA 1
ATOM 815 C C . TYR A 1 108 ? -8.281 2.258 6.645 1.00 91.56 108 TYR A C 1
ATOM 817 O O . TYR A 1 108 ? -9.132 2.401 7.522 1.00 91.56 108 TYR A O 1
ATOM 825 N N . LEU A 1 109 ? -7.861 3.317 5.953 1.00 92.94 109 LEU A N 1
ATOM 826 C CA . LEU A 1 109 ? -8.347 4.671 6.230 1.00 92.94 109 LEU A CA 1
ATOM 827 C C . LEU A 1 109 ? -9.856 4.812 5.990 1.00 92.94 109 LEU A C 1
ATOM 829 O O . LEU A 1 109 ? -10.550 5.481 6.761 1.00 92.94 109 LEU A O 1
ATOM 833 N N . ARG A 1 110 ? -10.399 4.150 4.962 1.00 92.62 110 ARG A N 1
ATOM 834 C CA . ARG A 1 110 ? -11.849 4.102 4.709 1.00 92.62 110 ARG A CA 1
ATOM 835 C C . ARG A 1 110 ? -12.605 3.377 5.820 1.00 92.62 110 ARG A C 1
ATOM 837 O O . ARG A 1 110 ? -13.692 3.836 6.184 1.00 92.62 110 ARG A O 1
ATOM 844 N N . SER A 1 111 ? -12.054 2.293 6.375 1.00 89.75 111 SER A N 1
ATOM 845 C CA . SER A 1 111 ? -12.663 1.588 7.515 1.00 89.75 111 SER A CA 1
ATOM 846 C C . SER A 1 111 ? -12.751 2.507 8.746 1.00 89.75 111 SER A C 1
ATOM 848 O O . SER A 1 111 ? -13.773 2.536 9.440 1.00 89.75 111 SER A O 1
ATOM 850 N N . MET A 1 112 ? -11.738 3.359 8.933 1.00 88.62 112 MET A N 1
ATOM 851 C CA . MET A 1 112 ? -11.622 4.307 10.042 1.00 88.62 112 MET A CA 1
ATOM 852 C C . MET A 1 112 ? -12.352 5.641 9.846 1.00 88.62 112 MET A C 1
ATOM 854 O O . MET A 1 112 ? -12.590 6.360 10.817 1.00 88.62 112 MET A O 1
ATOM 858 N N . ALA A 1 113 ? -12.779 5.980 8.628 1.00 89.38 113 ALA A N 1
ATOM 859 C CA . ALA A 1 113 ? -13.332 7.297 8.288 1.00 89.38 113 ALA A CA 1
ATOM 860 C C . ALA A 1 113 ? -14.577 7.711 9.105 1.00 89.38 113 ALA A C 1
ATOM 862 O O . ALA A 1 113 ? -14.921 8.894 9.187 1.00 89.38 113 ALA A O 1
ATOM 863 N N . LYS A 1 114 ? -15.283 6.750 9.717 1.00 88.75 114 LYS A N 1
ATOM 864 C CA . LYS A 1 114 ? -16.441 7.019 10.586 1.00 88.75 114 LYS A CA 1
ATOM 865 C C . LYS A 1 114 ? -16.039 7.508 11.979 1.00 88.75 114 LYS A C 1
ATOM 867 O O . LYS A 1 114 ? -16.830 8.219 12.597 1.00 88.75 114 LYS A O 1
ATOM 872 N N . VAL A 1 115 ? -14.841 7.169 12.458 1.00 90.06 115 VAL A N 1
ATOM 873 C CA . VAL A 1 115 ? -14.392 7.457 13.829 1.00 90.06 115 VAL A CA 1
ATOM 874 C C . VAL A 1 115 ? -14.400 8.961 14.128 1.00 90.06 115 VAL A C 1
ATOM 876 O O . VAL A 1 115 ? -15.119 9.355 15.050 1.00 90.06 115 VAL A O 1
ATOM 879 N N . PRO A 1 116 ? -13.748 9.836 13.333 1.00 89.75 116 PRO A N 1
ATOM 880 C CA . PRO A 1 116 ? -13.758 11.275 13.610 1.00 89.75 116 PRO A CA 1
ATOM 881 C C . PRO A 1 116 ? -15.168 11.875 13.633 1.00 89.75 116 PRO A C 1
ATOM 883 O O . PRO A 1 116 ? -15.466 12.736 14.455 1.00 89.75 116 PRO A O 1
ATOM 886 N N . ARG A 1 117 ? -16.072 11.390 12.768 1.00 89.88 117 ARG A N 1
ATOM 887 C CA . ARG A 1 117 ? -17.460 11.881 12.691 1.00 89.88 117 ARG A CA 1
ATOM 888 C C . ARG A 1 117 ? -18.281 11.533 13.931 1.00 89.88 117 ARG A C 1
ATOM 890 O O . ARG A 1 117 ? -19.152 12.309 14.315 1.00 89.88 117 ARG A O 1
ATOM 897 N N . ILE A 1 118 ? -18.041 10.369 14.530 1.00 88.44 118 ILE A N 1
ATOM 898 C CA . ILE A 1 118 ? -18.709 9.948 15.769 1.00 88.44 118 ILE A CA 1
ATOM 899 C C . ILE A 1 118 ? -18.189 10.792 16.938 1.00 88.44 118 ILE A C 1
ATOM 901 O O . ILE A 1 118 ? -18.983 11.343 17.700 1.00 88.44 118 ILE A O 1
ATOM 905 N N . LEU A 1 119 ? -16.869 10.983 17.010 1.00 87.38 119 LEU A N 1
ATOM 906 C CA . LEU A 1 119 ? -16.223 11.796 18.043 1.00 87.38 119 LEU A CA 1
ATOM 907 C C . LEU A 1 119 ? -16.629 13.272 17.972 1.00 87.38 119 LEU A C 1
ATOM 909 O O . LEU A 1 119 ? -16.885 13.883 19.004 1.00 87.38 119 LEU A O 1
ATOM 913 N N . GLN A 1 120 ? -16.796 13.831 16.769 1.00 91.69 120 GLN A N 1
ATOM 914 C CA . GLN A 1 120 ? -17.295 15.198 16.580 1.00 91.69 120 GLN A CA 1
ATOM 915 C C . GLN A 1 120 ? -18.688 15.411 17.200 1.00 91.69 120 GLN A C 1
ATOM 917 O O . GLN A 1 120 ? -19.024 16.518 17.613 1.00 91.69 120 GLN A O 1
ATOM 922 N N . ARG A 1 121 ? -19.507 14.357 17.284 1.00 92.56 121 ARG A N 1
ATOM 923 C CA . ARG A 1 121 ? -20.834 14.395 17.918 1.00 92.56 121 ARG A CA 1
ATOM 924 C C . ARG A 1 121 ? -20.778 14.177 19.435 1.00 92.56 121 ARG A C 1
ATOM 926 O O . ARG A 1 121 ? -21.832 14.090 20.057 1.00 92.56 121 ARG A O 1
ATOM 933 N N . GLY A 1 122 ? -19.585 14.035 20.019 1.00 85.75 122 GLY A N 1
ATOM 934 C CA . GLY A 1 122 ? -19.393 13.691 21.431 1.00 85.75 122 GLY A CA 1
ATOM 935 C C . GLY A 1 122 ? -19.872 12.281 21.785 1.00 85.75 122 GLY A C 1
ATOM 936 O O . GLY A 1 122 ? -20.117 11.984 22.952 1.00 85.75 122 GLY A O 1
ATOM 937 N N . GLN A 1 123 ? -20.064 11.415 20.786 1.00 85.00 123 GLN A N 1
ATOM 938 C CA . GLN A 1 123 ? -20.547 10.055 20.994 1.00 85.00 123 GLN A CA 1
ATOM 939 C C . GLN A 1 123 ? -19.374 9.102 21.222 1.00 85.00 123 GLN A C 1
ATOM 941 O O . GLN A 1 123 ? -18.324 9.223 20.590 1.00 85.00 123 GLN A O 1
ATOM 946 N N . LYS A 1 124 ? -19.577 8.107 22.092 1.00 82.44 124 LYS A N 1
ATOM 947 C CA . LYS A 1 124 ? -18.636 6.992 22.232 1.00 82.44 124 LYS A CA 1
ATOM 948 C C . LYS A 1 124 ? -18.636 6.155 20.955 1.00 82.44 124 LYS A C 1
ATOM 950 O O . LYS A 1 124 ? -19.679 5.952 20.331 1.00 82.44 124 LYS A O 1
ATOM 955 N N . ILE A 1 125 ? -17.465 5.655 20.579 1.00 85.00 125 ILE A N 1
ATOM 956 C CA . ILE A 1 125 ? -17.314 4.791 19.409 1.00 85.00 125 ILE A CA 1
ATOM 957 C C . ILE A 1 125 ? -18.015 3.455 19.712 1.00 85.00 125 ILE A C 1
ATOM 959 O O . ILE A 1 125 ? -17.695 2.829 20.723 1.00 85.00 125 ILE A O 1
ATOM 963 N N . PRO A 1 126 ? -18.960 2.991 18.873 1.00 83.50 126 PRO A N 1
ATOM 964 C CA . PRO A 1 126 ? -19.736 1.777 19.120 1.00 83.50 126 PRO A CA 1
ATOM 965 C C . PRO A 1 126 ? -18.944 0.513 18.741 1.00 83.50 126 PRO A C 1
ATOM 967 O O . PRO A 1 126 ? -19.441 -0.340 18.009 1.00 83.50 126 PRO A O 1
ATOM 970 N N . TRP A 1 127 ? -17.692 0.411 19.187 1.00 85.81 127 TRP A N 1
ATOM 971 C CA . TRP A 1 127 ? -16.806 -0.722 18.919 1.00 85.81 127 TRP A CA 1
ATOM 972 C C . TRP A 1 127 ? -16.470 -1.469 20.203 1.00 85.81 127 TRP A C 1
ATOM 974 O O . TRP A 1 127 ? -16.273 -0.874 21.261 1.00 85.81 127 TRP A O 1
ATOM 984 N N . SER A 1 128 ? -16.387 -2.794 20.105 1.00 85.44 128 SER A N 1
ATOM 985 C CA . SER A 1 128 ? -15.912 -3.633 21.201 1.00 85.44 128 SER A CA 1
ATOM 986 C C . SER A 1 128 ? -14.398 -3.497 21.373 1.00 85.44 128 SER A C 1
ATOM 988 O O . SER A 1 128 ? -13.672 -3.170 20.432 1.00 85.44 128 SER A O 1
ATOM 990 N N . ARG A 1 129 ? -13.888 -3.830 22.565 1.00 84.62 129 ARG A N 1
ATOM 991 C CA . ARG A 1 129 ? -12.439 -3.878 22.820 1.00 84.62 129 ARG A CA 1
ATOM 992 C C . ARG A 1 129 ? -11.713 -4.751 21.795 1.00 84.62 129 ARG A C 1
ATOM 994 O O . ARG A 1 129 ? -10.684 -4.342 21.274 1.00 84.62 129 ARG A O 1
ATOM 1001 N N . SER A 1 130 ? -12.281 -5.909 21.458 1.00 87.44 130 SER A N 1
ATOM 1002 C CA . SER A 1 130 ? -11.712 -6.808 20.447 1.00 87.44 130 SER A CA 1
ATOM 1003 C C . SER A 1 130 ? -11.620 -6.152 19.069 1.00 87.44 130 SER A C 1
ATOM 1005 O O . SER A 1 130 ? -10.607 -6.313 18.398 1.00 87.44 130 SER A O 1
ATOM 1007 N N . GLN A 1 131 ? -12.642 -5.394 18.657 1.00 88.44 131 GLN A N 1
ATOM 1008 C CA . GLN A 1 131 ? -12.638 -4.683 17.374 1.00 88.44 131 GLN A CA 1
ATOM 1009 C C . GLN A 1 131 ? -11.572 -3.585 17.342 1.00 88.44 131 GLN A C 1
ATOM 1011 O O . GLN A 1 131 ? -10.881 -3.432 16.340 1.00 88.44 131 GLN A O 1
ATOM 1016 N N . VAL A 1 132 ? -11.385 -2.861 18.450 1.00 88.25 132 VAL A N 1
ATOM 1017 C CA . VAL A 1 132 ? -10.314 -1.861 18.543 1.00 88.25 132 VAL A CA 1
ATOM 1018 C C . VAL A 1 132 ? -8.937 -2.522 18.461 1.00 88.25 132 VAL A C 1
ATOM 1020 O O . VAL A 1 132 ? -8.087 -2.057 17.707 1.00 88.25 132 VAL A O 1
ATOM 1023 N N . LEU A 1 133 ? -8.709 -3.623 19.187 1.00 89.81 133 LEU A N 1
ATOM 1024 C CA . LEU A 1 133 ? -7.443 -4.360 19.097 1.00 89.81 133 LEU A CA 1
ATOM 1025 C C . LEU A 1 133 ? -7.187 -4.905 17.689 1.00 89.81 133 LEU A C 1
ATOM 1027 O O . LEU A 1 133 ? -6.048 -4.849 17.237 1.00 89.81 133 LEU A O 1
ATOM 1031 N N . GLN A 1 134 ? -8.220 -5.394 16.998 1.00 91.00 134 GLN A N 1
ATOM 1032 C CA . GLN A 1 134 ? -8.097 -5.861 15.618 1.00 91.00 134 GLN A CA 1
ATOM 1033 C C . GLN A 1 134 ? -7.581 -4.742 14.709 1.00 91.00 134 GLN A C 1
ATOM 1035 O O . GLN A 1 134 ? -6.591 -4.932 14.014 1.00 91.00 134 GLN A O 1
ATOM 1040 N N . GLN A 1 135 ? -8.188 -3.559 14.781 1.00 89.75 135 GLN A N 1
ATOM 1041 C CA . GLN A 1 135 ? -7.772 -2.415 13.973 1.00 89.75 135 GLN A CA 1
ATOM 1042 C C . GLN A 1 135 ? -6.348 -1.933 14.297 1.00 89.75 135 GLN A C 1
ATOM 1044 O O . GLN A 1 135 ? -5.568 -1.613 13.402 1.00 89.75 135 GLN A O 1
ATOM 1049 N N . LEU A 1 136 ? -5.969 -1.925 15.579 1.00 91.12 136 LEU A N 1
ATOM 1050 C CA . LEU A 1 136 ? -4.594 -1.620 15.986 1.00 91.12 136 LEU A CA 1
ATOM 1051 C C . LEU A 1 136 ? -3.601 -2.665 15.460 1.00 91.12 136 LEU A C 1
ATOM 1053 O O . LEU A 1 136 ? -2.505 -2.308 15.033 1.00 91.12 136 LEU A O 1
ATOM 1057 N N . GLY A 1 137 ? -3.986 -3.941 15.481 1.00 91.56 137 GLY A N 1
ATOM 1058 C CA . GLY A 1 137 ? -3.208 -5.042 14.922 1.00 91.56 137 GLY A CA 1
ATOM 1059 C C . GLY A 1 137 ? -3.036 -4.923 13.410 1.00 91.56 137 GLY A C 1
ATOM 1060 O O . GLY A 1 137 ? -1.920 -5.076 12.925 1.00 91.56 137 GLY A O 1
ATOM 1061 N N . GLU A 1 138 ? -4.100 -4.582 12.681 1.00 90.69 138 GLU A N 1
ATOM 1062 C CA . GLU A 1 138 ? -4.067 -4.329 11.233 1.00 90.69 138 GLU A CA 1
ATOM 1063 C C . GLU A 1 138 ? -3.076 -3.205 10.888 1.00 90.69 138 GLU A C 1
ATOM 1065 O O . GLU A 1 138 ? -2.223 -3.382 10.017 1.00 90.69 138 GLU A O 1
ATOM 1070 N N . LEU A 1 139 ? -3.093 -2.091 11.629 1.00 91.44 139 LEU A N 1
ATOM 1071 C CA . LEU A 1 139 ? -2.135 -0.999 11.429 1.00 91.44 139 LEU A CA 1
ATOM 1072 C C . LEU A 1 139 ? -0.688 -1.402 11.753 1.00 91.44 139 LEU A C 1
ATOM 1074 O O . LEU A 1 139 ? 0.242 -1.030 11.034 1.00 91.44 139 LEU A O 1
ATOM 1078 N N . LEU A 1 140 ? -0.474 -2.161 12.831 1.00 88.56 140 LEU A N 1
ATOM 1079 C CA . LEU A 1 140 ? 0.854 -2.670 13.186 1.00 88.56 140 LEU A CA 1
ATOM 1080 C C . LEU A 1 140 ? 1.380 -3.645 12.133 1.00 88.56 140 LEU A C 1
ATOM 1082 O O . LEU A 1 140 ? 2.553 -3.569 11.771 1.00 88.56 140 LEU A O 1
ATOM 1086 N N . HIS A 1 141 ? 0.516 -4.516 11.615 1.00 86.88 141 HIS A N 1
ATOM 1087 C CA . HIS A 1 141 ? 0.839 -5.412 10.515 1.00 86.88 141 HIS A CA 1
ATOM 1088 C C . HIS A 1 141 ? 1.208 -4.620 9.256 1.00 86.88 141 HIS A C 1
ATOM 1090 O O . HIS A 1 141 ? 2.233 -4.896 8.640 1.00 86.88 141 HIS A O 1
ATOM 1096 N N . PHE A 1 142 ? 0.455 -3.571 8.919 1.00 85.31 142 PHE A N 1
ATOM 1097 C CA . PHE A 1 142 ? 0.791 -2.684 7.805 1.00 85.31 142 PHE A CA 1
ATOM 1098 C C . PHE A 1 142 ? 2.160 -2.009 7.980 1.00 85.31 142 PHE A C 1
ATOM 1100 O O . PHE A 1 142 ? 2.991 -2.028 7.073 1.00 85.31 142 PHE A O 1
ATOM 1107 N N . ARG A 1 143 ? 2.457 -1.491 9.178 1.00 84.38 143 ARG A N 1
ATOM 1108 C CA . ARG A 1 143 ? 3.768 -0.903 9.496 1.00 84.38 143 ARG A CA 1
ATOM 1109 C C . ARG A 1 143 ? 4.902 -1.925 9.409 1.00 84.38 143 ARG A C 1
ATOM 1111 O O . ARG A 1 143 ? 5.992 -1.607 8.942 1.00 84.38 143 ARG A O 1
ATOM 1118 N N . MET A 1 144 ? 4.642 -3.148 9.859 1.00 82.44 144 MET A N 1
ATOM 1119 C CA . MET A 1 144 ? 5.565 -4.266 9.737 1.00 82.44 144 MET A CA 1
ATOM 1120 C C . MET A 1 144 ? 5.840 -4.574 8.260 1.00 82.44 144 MET A C 1
ATOM 1122 O O . MET A 1 144 ? 7.003 -4.658 7.884 1.00 82.44 144 MET A O 1
ATOM 1126 N N . MET A 1 145 ? 4.806 -4.662 7.417 1.00 79.31 145 MET A N 1
ATOM 1127 C CA . MET A 1 145 ? 4.957 -4.876 5.973 1.00 79.31 145 MET A CA 1
ATOM 1128 C C . MET A 1 145 ? 5.766 -3.762 5.303 1.00 79.31 145 MET A C 1
ATOM 1130 O O . MET A 1 145 ? 6.609 -4.062 4.464 1.00 79.31 145 MET A O 1
ATOM 1134 N N . LEU A 1 146 ? 5.564 -2.499 5.679 1.00 78.81 146 LEU A N 1
ATOM 1135 C CA . LEU A 1 146 ? 6.372 -1.397 5.150 1.00 78.81 146 LEU A CA 1
ATOM 1136 C C . LEU A 1 146 ? 7.850 -1.494 5.548 1.00 78.81 146 LEU A C 1
ATOM 1138 O O . LEU A 1 146 ? 8.714 -1.209 4.727 1.00 78.81 146 LEU A O 1
ATOM 1142 N N . ASN A 1 147 ? 8.144 -1.910 6.783 1.00 72.69 147 ASN A N 1
ATOM 1143 C CA . ASN A 1 147 ? 9.510 -1.935 7.312 1.00 72.69 147 ASN A CA 1
ATOM 1144 C C . ASN A 1 147 ? 10.299 -3.217 6.988 1.00 72.69 147 ASN A C 1
ATOM 1146 O O . ASN A 1 147 ? 11.516 -3.151 6.842 1.00 72.69 147 ASN A O 1
ATOM 1150 N N . LEU A 1 148 ? 9.652 -4.389 6.932 1.00 62.47 148 LEU A N 1
ATOM 1151 C CA . LEU A 1 148 ? 10.334 -5.672 6.687 1.00 62.47 148 LEU A CA 1
ATOM 1152 C C . LEU A 1 148 ? 10.743 -5.867 5.233 1.00 62.47 148 LEU A C 1
ATOM 1154 O O . LEU A 1 148 ? 11.685 -6.608 4.962 1.00 62.47 148 LEU A O 1
ATOM 1158 N N . HIS A 1 149 ? 10.078 -5.193 4.301 1.00 59.44 149 HIS A N 1
ATOM 1159 C CA . HIS A 1 149 ? 10.552 -5.127 2.930 1.00 59.44 149 HIS A CA 1
ATOM 1160 C C . HIS A 1 149 ? 11.621 -4.042 2.857 1.00 59.44 149 HIS A C 1
ATOM 1162 O O . HIS A 1 149 ? 11.363 -2.920 2.442 1.00 59.44 149 HIS A O 1
ATOM 1168 N N . SER A 1 150 ? 12.821 -4.407 3.303 1.00 48.88 150 SER A N 1
ATOM 1169 C CA . SER A 1 150 ? 14.042 -3.602 3.427 1.00 48.88 150 SER A CA 1
ATOM 1170 C C . SER A 1 150 ? 14.555 -2.951 2.133 1.00 48.88 150 SER A C 1
ATOM 1172 O O . SER A 1 150 ? 15.653 -2.401 2.117 1.00 48.88 150 SER A O 1
ATOM 1174 N N . GLU A 1 151 ? 13.777 -2.968 1.052 1.00 56.06 151 GLU A N 1
ATOM 1175 C CA . GLU A 1 151 ? 13.924 -2.016 -0.042 1.00 56.06 151 GLU A CA 1
ATOM 1176 C C . GLU A 1 151 ? 13.466 -0.655 0.490 1.00 56.06 151 GLU A C 1
ATOM 1178 O O . GLU A 1 151 ? 12.306 -0.281 0.335 1.00 56.06 151 GLU A O 1
ATOM 1183 N N . SER A 1 152 ? 14.361 0.060 1.185 1.00 52.00 152 SER A N 1
ATOM 1184 C CA . SER A 1 152 ? 14.124 1.436 1.632 1.00 52.00 152 SER A CA 1
ATOM 1185 C C . SER A 1 152 ? 13.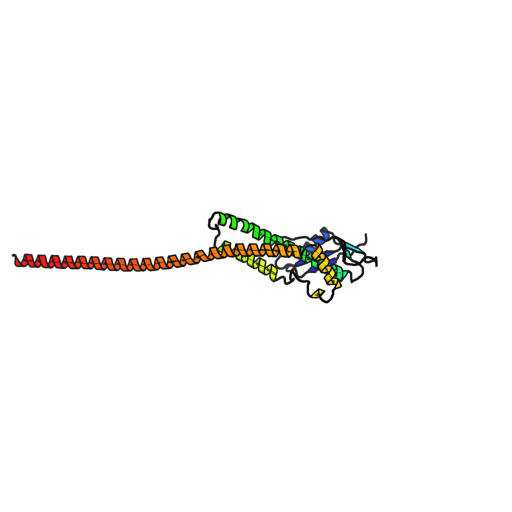481 2.196 0.476 1.00 52.00 152 SER A C 1
ATOM 1187 O O . SER A 1 152 ? 14.136 2.436 -0.533 1.00 52.00 152 SER A O 1
ATOM 1189 N N . PHE A 1 153 ? 12.189 2.539 0.568 1.00 54.16 153 PHE A N 1
ATOM 1190 C CA . PHE A 1 153 ? 11.454 3.266 -0.482 1.00 54.16 153 PHE A CA 1
ATOM 1191 C C . PHE A 1 153 ? 12.043 4.660 -0.766 1.00 54.16 153 PHE A C 1
ATOM 1193 O O . PHE A 1 153 ? 11.602 5.348 -1.685 1.00 54.16 153 PHE A O 1
ATOM 1200 N N . LEU A 1 154 ? 13.038 5.061 0.022 1.00 54.19 154 LEU A N 1
ATOM 1201 C CA . LEU A 1 154 ? 13.702 6.349 -0.019 1.00 54.19 154 LEU A CA 1
ATOM 1202 C C . LEU A 1 154 ? 15.099 6.278 -0.645 1.00 54.19 154 LEU A C 1
ATOM 1204 O O . LEU A 1 154 ? 15.543 7.287 -1.184 1.00 54.19 154 LEU A O 1
ATOM 1208 N N . ASP A 1 155 ? 15.753 5.110 -0.640 1.00 60.94 155 ASP A N 1
ATOM 1209 C CA . ASP A 1 155 ? 17.149 4.981 -1.071 1.00 60.94 155 ASP A CA 1
ATOM 1210 C C . ASP A 1 155 ? 17.301 4.088 -2.305 1.00 60.94 155 ASP A C 1
ATOM 1212 O O . ASP A 1 155 ? 16.482 3.204 -2.584 1.00 60.94 155 ASP A O 1
ATOM 1216 N N . THR A 1 156 ? 18.365 4.342 -3.061 1.00 65.25 156 THR A N 1
ATOM 1217 C CA . THR A 1 156 ? 18.804 3.492 -4.166 1.00 65.25 156 THR A CA 1
ATOM 1218 C C . THR A 1 156 ? 19.364 2.183 -3.601 1.00 65.25 156 THR A C 1
ATOM 1220 O O . THR A 1 156 ? 20.211 2.235 -2.710 1.00 65.25 156 THR A O 1
ATOM 1223 N N . PRO A 1 157 ? 18.950 1.008 -4.111 1.00 70.69 157 PRO A N 1
ATOM 1224 C CA . PRO A 1 157 ? 19.486 -0.274 -3.661 1.00 70.69 157 PRO A CA 1
ATOM 1225 C C . PRO A 1 157 ? 21.019 -0.351 -3.744 1.00 70.69 157 PRO A C 1
ATOM 1227 O O . PRO A 1 157 ? 21.597 0.009 -4.773 1.00 70.69 157 PRO A O 1
ATOM 1230 N N . ASP A 1 158 ? 21.661 -0.925 -2.719 1.00 70.25 158 ASP A N 1
ATOM 1231 C CA . ASP A 1 158 ? 23.126 -1.008 -2.556 1.00 70.25 158 ASP A CA 1
ATOM 1232 C C . ASP A 1 158 ? 23.871 -1.546 -3.785 1.00 70.25 158 ASP A C 1
ATOM 1234 O O . ASP A 1 158 ? 25.005 -1.161 -4.082 1.00 70.25 158 ASP A O 1
ATOM 1238 N N . TYR A 1 159 ? 23.215 -2.437 -4.533 1.00 77.19 159 TYR A N 1
ATOM 1239 C CA . TYR A 1 159 ? 23.734 -3.009 -5.772 1.00 77.19 159 TYR A CA 1
ATOM 1240 C C . TYR A 1 159 ? 24.162 -1.939 -6.793 1.00 77.19 159 TYR A C 1
ATOM 1242 O O . TYR A 1 159 ? 25.124 -2.148 -7.541 1.00 77.19 159 TYR A O 1
ATOM 1250 N N . TYR A 1 160 ? 23.480 -0.792 -6.826 1.00 79.38 160 TYR A N 1
ATOM 1251 C CA . TYR A 1 160 ? 23.728 0.260 -7.807 1.00 79.38 160 TYR A CA 1
ATOM 1252 C C . TYR A 1 160 ? 24.801 1.271 -7.384 1.00 79.38 160 TYR A C 1
ATOM 1254 O O . TYR A 1 160 ? 25.365 1.908 -8.270 1.00 79.38 160 TYR A O 1
ATOM 1262 N N . TRP A 1 161 ? 25.186 1.356 -6.102 1.00 78.00 161 TRP A N 1
ATOM 1263 C CA . TRP A 1 161 ? 26.197 2.326 -5.633 1.00 78.00 161 TRP A CA 1
ATOM 1264 C C . TRP A 1 161 ? 27.558 2.191 -6.320 1.00 78.00 161 TRP A C 1
ATOM 1266 O O . TRP A 1 161 ? 28.303 3.157 -6.457 1.00 78.00 161 TRP A O 1
ATOM 1276 N N . THR A 1 162 ? 27.899 0.987 -6.777 1.00 79.19 162 THR A N 1
ATOM 1277 C CA . THR A 1 162 ? 29.155 0.735 -7.504 1.00 79.19 162 THR A CA 1
ATOM 1278 C C . THR A 1 162 ? 29.045 1.005 -9.009 1.00 79.19 162 THR A C 1
ATOM 1280 O O . THR A 1 162 ? 30.047 0.932 -9.722 1.00 79.19 162 THR A O 1
ATOM 1283 N N . LYS A 1 163 ? 27.840 1.311 -9.514 1.00 86.00 163 LYS A N 1
ATOM 1284 C CA . LYS A 1 163 ? 27.505 1.405 -10.942 1.00 86.00 163 LYS A CA 1
ATOM 1285 C C . LYS A 1 163 ? 26.668 2.665 -11.241 1.00 86.00 163 LYS A C 1
ATOM 1287 O O . LYS A 1 163 ? 25.468 2.545 -11.503 1.00 86.00 163 LYS A O 1
ATOM 1292 N N . PRO A 1 164 ? 27.300 3.851 -11.347 1.00 85.44 164 PRO A N 1
ATOM 1293 C CA . PRO A 1 164 ? 26.596 5.130 -11.519 1.00 85.44 164 PRO A CA 1
ATOM 1294 C C . PRO A 1 164 ? 25.650 5.192 -12.728 1.00 85.44 164 PRO A C 1
ATOM 1296 O O . PRO A 1 164 ? 24.636 5.880 -12.704 1.00 85.44 164 PRO A O 1
ATOM 1299 N N . GLN A 1 165 ? 25.962 4.465 -13.808 1.00 86.44 165 GLN A N 1
ATOM 1300 C CA . GLN A 1 165 ? 25.102 4.414 -14.997 1.00 86.44 165 GLN A CA 1
ATOM 1301 C C . GLN A 1 165 ? 23.781 3.678 -14.736 1.00 86.44 165 GLN A C 1
ATOM 1303 O O . GLN A 1 165 ? 22.741 4.116 -15.214 1.00 86.44 165 GLN A O 1
ATOM 1308 N N . LEU A 1 166 ? 23.809 2.577 -13.977 1.00 87.81 166 LEU A N 1
ATOM 1309 C CA . LEU A 1 166 ? 22.599 1.816 -13.653 1.00 87.81 166 LEU A CA 1
ATOM 1310 C C . LEU A 1 166 ? 21.752 2.557 -12.616 1.00 87.81 166 LEU A C 1
ATOM 1312 O O . LEU A 1 166 ? 20.531 2.581 -12.745 1.00 87.81 166 LEU A O 1
ATOM 1316 N N . GLU A 1 167 ? 22.404 3.188 -11.636 1.00 89.06 167 GLU A N 1
ATOM 1317 C CA . GLU A 1 167 ? 21.756 4.094 -10.682 1.00 89.06 167 GLU A CA 1
ATOM 1318 C C . GLU A 1 167 ? 20.990 5.200 -11.416 1.00 89.06 167 GLU A C 1
ATOM 1320 O O . GLU A 1 167 ? 19.799 5.380 -11.185 1.00 89.06 167 GLU A O 1
ATOM 1325 N N . ALA A 1 168 ? 21.612 5.848 -12.407 1.00 90.50 168 ALA A N 1
ATOM 1326 C CA . ALA A 1 168 ? 20.947 6.880 -13.195 1.00 90.50 168 ALA A CA 1
ATOM 1327 C C . ALA A 1 168 ? 19.687 6.377 -13.929 1.00 90.50 168 ALA A C 1
ATOM 1329 O O . ALA A 1 168 ? 18.721 7.132 -14.058 1.00 90.50 168 ALA A O 1
ATOM 1330 N N . TYR A 1 169 ? 19.669 5.127 -14.410 1.00 91.69 169 TYR A N 1
ATOM 1331 C CA . TYR A 1 169 ? 18.489 4.535 -15.057 1.00 91.69 169 TYR A CA 1
ATOM 1332 C C . TYR A 1 169 ? 17.382 4.211 -14.063 1.00 91.69 169 TYR A C 1
ATOM 1334 O O . TYR A 1 169 ? 16.225 4.546 -14.318 1.00 91.69 169 TYR A O 1
ATOM 1342 N N . TYR A 1 170 ? 17.746 3.621 -12.925 1.00 90.88 170 TYR A N 1
ATOM 1343 C CA . TYR A 1 170 ? 16.826 3.365 -11.825 1.00 90.88 170 TYR A CA 1
ATOM 1344 C C . TYR A 1 170 ? 16.181 4.667 -11.324 1.00 90.88 170 TYR A C 1
ATOM 1346 O O . TYR A 1 170 ? 14.957 4.765 -11.235 1.00 90.88 170 TYR A O 1
ATOM 1354 N N . ASP A 1 171 ? 16.980 5.708 -11.099 1.00 90.94 171 ASP A N 1
ATOM 1355 C CA . ASP A 1 171 ? 16.494 7.016 -10.662 1.00 90.94 171 ASP A CA 1
ATOM 1356 C C . ASP A 1 171 ? 15.632 7.699 -11.723 1.00 90.94 171 ASP A C 1
ATOM 1358 O O . ASP A 1 171 ? 14.682 8.416 -11.403 1.00 90.94 171 ASP A O 1
ATOM 1362 N N . ALA A 1 172 ? 15.955 7.519 -13.006 1.00 92.44 172 ALA A N 1
ATOM 1363 C CA . ALA A 1 172 ? 15.171 8.093 -14.090 1.00 92.44 172 ALA A CA 1
ATOM 1364 C C . ALA A 1 172 ? 13.750 7.514 -14.127 1.00 92.44 172 ALA A C 1
ATOM 1366 O O . ALA A 1 172 ? 12.803 8.297 -14.177 1.00 92.44 172 ALA A O 1
ATOM 1367 N N . ILE A 1 173 ? 13.589 6.191 -14.015 1.00 93.62 173 ILE A N 1
ATOM 1368 C CA . ILE A 1 173 ? 12.253 5.580 -13.964 1.00 93.62 173 ILE A CA 1
ATOM 1369 C C . ILE A 1 173 ? 11.537 5.866 -12.644 1.00 93.62 173 ILE A C 1
ATOM 1371 O O . ILE A 1 173 ? 10.350 6.171 -12.659 1.00 93.62 173 ILE A O 1
ATOM 1375 N N . CYS A 1 174 ? 12.245 5.879 -11.508 1.00 91.75 174 CYS A N 1
ATOM 1376 C CA . CYS A 1 174 ? 11.634 6.226 -10.221 1.00 91.75 174 CYS A CA 1
ATOM 1377 C C . CYS A 1 174 ? 11.094 7.662 -10.210 1.00 91.75 174 CYS A C 1
ATOM 1379 O O . CYS A 1 174 ? 10.066 7.930 -9.588 1.00 91.75 174 CYS A O 1
ATOM 1381 N N . ARG A 1 175 ? 11.780 8.588 -10.895 1.00 92.88 175 ARG A N 1
ATOM 1382 C CA . ARG A 1 175 ? 11.289 9.955 -11.106 1.00 92.88 175 ARG A CA 1
ATOM 1383 C C . ARG A 1 175 ? 10.124 10.004 -12.086 1.00 92.88 175 ARG A C 1
ATOM 1385 O O . ARG A 1 175 ? 9.198 10.755 -11.834 1.00 92.88 175 ARG A O 1
ATOM 1392 N N . ASN A 1 176 ? 10.168 9.236 -13.173 1.00 93.94 176 ASN A N 1
ATOM 1393 C CA . ASN A 1 176 ? 9.087 9.218 -14.159 1.00 93.94 176 ASN A CA 1
ATOM 1394 C C . ASN A 1 176 ? 7.775 8.659 -13.579 1.00 93.94 176 ASN A C 1
ATOM 1396 O O . ASN A 1 176 ? 6.714 9.194 -13.863 1.00 93.94 176 ASN A O 1
ATOM 1400 N N . LEU A 1 177 ? 7.861 7.654 -12.703 1.00 93.06 177 LEU A N 1
ATOM 1401 C CA . LEU A 1 177 ? 6.713 7.050 -12.012 1.00 93.06 177 LEU A CA 1
ATOM 1402 C C . LEU A 1 177 ? 6.346 7.759 -10.690 1.00 93.06 177 LEU A C 1
ATOM 1404 O O . LEU A 1 177 ? 5.570 7.230 -9.891 1.00 93.06 177 LEU A O 1
ATOM 1408 N N . ASP A 1 178 ? 6.937 8.930 -10.421 1.00 93.19 178 ASP A N 1
ATOM 1409 C CA . ASP A 1 178 ? 6.691 9.759 -9.232 1.00 93.19 178 ASP A CA 1
ATOM 1410 C C . ASP A 1 178 ? 6.798 9.019 -7.882 1.00 93.19 178 ASP A C 1
ATOM 1412 O O . ASP A 1 178 ? 6.184 9.411 -6.882 1.00 93.19 178 ASP A O 1
ATOM 1416 N N . ILE A 1 179 ? 7.629 7.972 -7.811 1.00 91.12 179 ILE A N 1
ATOM 1417 C CA . ILE A 1 179 ? 7.704 7.057 -6.659 1.00 91.12 179 ILE A CA 1
ATOM 1418 C C . ILE A 1 179 ? 7.990 7.821 -5.362 1.00 91.12 179 ILE A C 1
ATOM 1420 O O . ILE A 1 179 ? 7.349 7.589 -4.343 1.00 91.12 179 ILE A O 1
ATOM 1424 N N . ASN A 1 180 ? 8.904 8.793 -5.386 1.00 89.31 180 ASN A N 1
ATOM 1425 C CA . ASN A 1 180 ? 9.258 9.572 -4.194 1.00 89.31 180 ASN A CA 1
ATOM 1426 C C . ASN A 1 180 ? 8.099 10.447 -3.684 1.00 89.31 180 ASN A C 1
ATOM 1428 O O . ASN A 1 180 ? 7.916 10.602 -2.474 1.00 89.31 180 ASN A O 1
ATOM 1432 N N . SER A 1 181 ? 7.320 11.033 -4.598 1.00 92.44 181 SER A N 1
ATOM 1433 C CA . SER A 1 181 ? 6.155 11.855 -4.253 1.00 92.44 181 SER A CA 1
ATOM 1434 C C . SER A 1 181 ? 5.049 10.986 -3.655 1.00 92.44 181 SER A C 1
ATOM 1436 O O . SER A 1 181 ? 4.529 11.280 -2.577 1.00 92.44 181 SER A O 1
ATOM 1438 N N . ARG A 1 182 ? 4.769 9.854 -4.307 1.00 93.56 182 ARG A N 1
ATOM 1439 C CA . ARG A 1 182 ? 3.798 8.848 -3.868 1.00 93.56 182 ARG A CA 1
ATOM 1440 C C . ARG A 1 182 ? 4.146 8.263 -2.499 1.00 93.56 182 ARG A C 1
ATOM 1442 O O . ARG A 1 182 ? 3.327 8.311 -1.585 1.00 93.56 182 ARG A O 1
ATOM 1449 N N . THR A 1 183 ? 5.404 7.878 -2.285 1.00 90.50 183 THR A N 1
ATOM 1450 C CA . THR A 1 183 ? 5.916 7.428 -0.979 1.00 90.50 183 THR A CA 1
ATOM 1451 C C . THR A 1 183 ? 5.732 8.487 0.109 1.00 90.50 183 THR A C 1
ATOM 1453 O O . THR A 1 183 ? 5.390 8.161 1.247 1.00 90.50 183 THR A O 1
ATOM 1456 N N . ARG A 1 184 ? 5.924 9.777 -0.200 1.00 90.75 184 ARG A N 1
ATOM 1457 C CA . ARG A 1 184 ? 5.675 10.854 0.771 1.00 90.75 184 ARG A CA 1
ATOM 1458 C C . ARG A 1 184 ? 4.199 10.927 1.161 1.00 90.75 184 ARG A C 1
ATOM 1460 O O . ARG A 1 184 ? 3.902 11.025 2.348 1.00 90.75 184 ARG A O 1
ATOM 1467 N N . ILE A 1 185 ? 3.294 10.850 0.186 1.00 94.50 185 ILE A N 1
ATOM 1468 C CA . ILE A 1 185 ? 1.844 10.854 0.425 1.00 94.50 185 ILE A CA 1
ATOM 1469 C C . ILE A 1 185 ? 1.438 9.638 1.262 1.00 94.50 185 ILE A C 1
ATOM 1471 O O . ILE A 1 185 ? 0.690 9.793 2.228 1.00 94.50 185 ILE A O 1
ATOM 1475 N N . LEU A 1 186 ? 1.960 8.451 0.940 1.00 92.00 186 LEU A N 1
ATOM 1476 C CA . LEU A 1 186 ? 1.726 7.229 1.709 1.00 92.00 186 LEU A CA 1
ATOM 1477 C C . LEU A 1 186 ? 2.157 7.396 3.173 1.00 92.00 186 LEU A C 1
ATOM 1479 O O . LEU A 1 186 ? 1.387 7.080 4.076 1.00 92.00 186 LEU A O 1
ATOM 1483 N N . ASN A 1 187 ? 3.349 7.947 3.421 1.00 90.50 187 ASN A N 1
ATOM 1484 C CA . ASN A 1 187 ? 3.827 8.204 4.781 1.00 90.50 187 ASN A CA 1
ATOM 1485 C C . ASN A 1 187 ? 2.927 9.198 5.530 1.00 90.50 187 ASN A C 1
ATOM 1487 O O . ASN A 1 187 ? 2.538 8.929 6.661 1.00 90.50 187 ASN A O 1
ATOM 1491 N N . THR A 1 188 ? 2.498 10.292 4.891 1.00 93.88 188 THR A N 1
ATOM 1492 C CA . THR A 1 188 ? 1.547 11.235 5.509 1.00 93.88 188 THR A CA 1
ATOM 1493 C C . THR A 1 188 ? 0.206 10.570 5.844 1.00 93.88 188 THR A C 1
ATOM 1495 O O . THR A 1 188 ? -0.358 10.799 6.914 1.00 93.88 188 THR A O 1
ATOM 1498 N N . LYS A 1 189 ? -0.310 9.710 4.958 1.00 94.25 189 LYS A N 1
ATOM 1499 C CA . LYS A 1 189 ? -1.518 8.911 5.219 1.00 94.25 189 LYS A CA 1
ATOM 1500 C C . LYS A 1 189 ? -1.317 7.948 6.396 1.00 94.25 189 LYS A C 1
ATOM 1502 O O . LYS A 1 189 ? -2.232 7.764 7.199 1.00 94.25 189 LYS A O 1
ATOM 1507 N N . LEU A 1 190 ? -0.130 7.356 6.515 1.00 92.00 190 LEU A N 1
ATOM 1508 C CA . LEU A 1 190 ? 0.221 6.455 7.610 1.00 92.00 190 LEU A CA 1
ATOM 1509 C C . LEU A 1 190 ? 0.316 7.199 8.946 1.00 92.00 190 LEU A C 1
ATOM 1511 O O . LEU A 1 190 ? -0.144 6.687 9.965 1.00 92.00 190 LEU A O 1
ATOM 1515 N N . ASP A 1 191 ? 0.863 8.411 8.954 1.00 92.19 191 ASP A N 1
ATOM 1516 C CA . ASP A 1 191 ? 0.896 9.263 10.145 1.00 92.19 191 ASP A CA 1
ATOM 1517 C C . ASP A 1 191 ? -0.524 9.578 10.628 1.00 92.19 191 ASP A C 1
ATOM 1519 O O . ASP A 1 191 ? -0.845 9.357 11.796 1.00 92.19 191 ASP A O 1
ATOM 1523 N N . TYR A 1 192 ? -1.421 9.948 9.712 1.00 92.56 192 TYR A N 1
ATOM 1524 C CA . TYR A 1 192 ? -2.835 10.150 10.034 1.00 92.56 192 TYR A CA 1
ATOM 1525 C C . TYR A 1 192 ? -3.506 8.875 10.584 1.00 92.56 192 TYR A C 1
ATOM 1527 O O . TYR A 1 192 ? -4.245 8.917 11.571 1.00 92.56 192 TYR A O 1
ATOM 1535 N N . ALA A 1 193 ? -3.217 7.709 9.998 1.00 92.94 193 ALA A N 1
ATOM 1536 C CA . ALA A 1 193 ? -3.680 6.423 10.518 1.00 92.94 193 ALA A CA 1
ATOM 1537 C C . ALA A 1 193 ? -3.182 6.155 11.954 1.00 92.94 193 ALA A C 1
ATOM 1539 O O . ALA A 1 193 ? -3.944 5.660 12.791 1.00 92.94 193 ALA A O 1
ATOM 1540 N N . ASN A 1 194 ? -1.927 6.504 12.256 1.00 92.06 194 ASN A N 1
ATOM 1541 C CA . ASN A 1 194 ? -1.342 6.378 13.593 1.00 92.06 194 ASN A CA 1
ATOM 1542 C C . ASN A 1 194 ? -2.005 7.308 14.616 1.00 92.06 194 ASN A C 1
ATOM 1544 O O . ASN A 1 194 ? -2.221 6.890 15.759 1.00 92.06 194 ASN A O 1
ATOM 1548 N N . GLU A 1 195 ? -2.355 8.532 14.220 1.00 92.19 195 GLU A N 1
ATOM 1549 C CA . GLU A 1 195 ? -3.103 9.471 15.061 1.00 92.19 195 GLU A CA 1
ATOM 1550 C C . GLU A 1 195 ? -4.491 8.921 15.406 1.00 92.19 195 GLU A C 1
ATOM 1552 O O . GLU A 1 195 ? -4.859 8.853 16.581 1.00 92.19 195 GLU A O 1
ATOM 1557 N N . LEU A 1 196 ? -5.238 8.422 14.415 1.00 90.31 196 LEU A N 1
ATOM 1558 C CA . LEU A 1 196 ? -6.539 7.785 14.658 1.00 90.31 196 LEU A CA 1
ATOM 1559 C C . LEU A 1 196 ? -6.415 6.569 15.585 1.00 90.31 196 LEU A C 1
ATOM 1561 O O . LEU A 1 196 ? -7.203 6.399 16.517 1.00 90.31 196 LEU A O 1
ATOM 1565 N N . ALA A 1 197 ? -5.388 5.747 15.383 1.00 89.88 197 ALA A N 1
ATOM 1566 C CA . ALA A 1 197 ? -5.087 4.624 16.261 1.00 89.88 197 ALA A CA 1
ATOM 1567 C C . ALA A 1 197 ? -4.694 5.058 17.685 1.00 89.88 197 ALA A C 1
ATOM 1569 O O . ALA A 1 197 ? -4.920 4.316 18.642 1.00 89.88 197 ALA A O 1
ATOM 1570 N N . ALA A 1 198 ? -4.084 6.232 17.871 1.00 89.31 198 ALA A N 1
ATOM 1571 C CA . ALA A 1 198 ? -3.805 6.780 19.201 1.00 89.31 198 ALA A CA 1
ATOM 1572 C C . ALA A 1 198 ? -5.102 7.110 19.949 1.00 89.31 198 ALA A C 1
ATOM 1574 O O . ALA A 1 198 ? -5.272 6.668 21.085 1.00 89.31 198 ALA A O 1
ATOM 1575 N N . VAL A 1 199 ? -6.054 7.757 19.275 1.00 88.56 199 VAL A N 1
ATOM 1576 C CA . VAL A 1 199 ? -7.377 8.067 19.842 1.00 88.56 199 VAL A CA 1
ATOM 1577 C C . VAL A 1 199 ? -8.116 6.795 20.270 1.00 88.56 199 VAL A C 1
ATOM 1579 O O . VAL A 1 199 ? -8.708 6.728 21.347 1.00 88.56 199 VAL A O 1
ATOM 1582 N N . LEU A 1 200 ? -8.042 5.739 19.458 1.00 86.38 200 LEU A N 1
ATOM 1583 C CA . LEU A 1 200 ? -8.645 4.448 19.794 1.00 86.38 200 LEU A CA 1
ATOM 1584 C C . LEU A 1 200 ? -7.992 3.769 21.008 1.00 86.38 200 LEU A C 1
ATOM 1586 O O . LEU A 1 200 ? -8.685 3.149 21.817 1.00 86.38 200 LEU A O 1
ATOM 1590 N N . ARG A 1 201 ? -6.667 3.888 21.159 1.00 85.56 201 ARG A N 1
ATOM 1591 C CA . ARG A 1 201 ? -5.939 3.369 22.330 1.00 85.56 201 ARG A CA 1
ATOM 1592 C C . ARG A 1 201 ? -6.328 4.096 23.613 1.00 85.56 201 ARG A C 1
ATOM 1594 O O . ARG A 1 201 ? -6.471 3.448 24.646 1.00 85.56 201 ARG A O 1
ATOM 1601 N N . GLU A 1 202 ? -6.532 5.407 23.550 1.00 84.25 202 GLU A N 1
ATOM 1602 C CA . GLU A 1 202 ? -6.953 6.201 24.706 1.00 84.25 202 GLU A CA 1
ATOM 1603 C C . GLU A 1 202 ? -8.339 5.775 25.215 1.00 84.25 202 GLU A C 1
ATOM 1605 O O . GLU A 1 202 ? -8.515 5.531 26.408 1.00 84.25 202 GLU A O 1
ATOM 1610 N N . GLN A 1 203 ? -9.283 5.519 24.303 1.00 75.81 203 GLN A N 1
ATOM 1611 C CA . GLN A 1 203 ? -10.607 4.982 24.649 1.00 75.81 203 GLN A CA 1
ATOM 1612 C C . GLN A 1 203 ? -10.546 3.606 25.336 1.00 75.81 203 GLN A C 1
ATOM 1614 O O . GLN A 1 203 ? -11.342 3.319 26.231 1.00 75.81 203 GLN A O 1
ATOM 1619 N N . LEU A 1 204 ? -9.594 2.742 24.961 1.00 74.88 204 LEU A N 1
ATOM 1620 C CA . LEU A 1 204 ? -9.383 1.467 25.657 1.00 74.88 204 LEU A CA 1
ATOM 1621 C C . LEU A 1 204 ? -8.897 1.669 27.099 1.00 74.88 204 LEU A C 1
ATOM 1623 O O . LEU A 1 204 ? -9.304 0.913 27.984 1.00 74.88 204 LEU A O 1
ATOM 1627 N N . SER A 1 205 ? -8.049 2.672 27.335 1.00 68.75 205 SER A N 1
ATOM 1628 C CA . SER A 1 205 ? -7.480 2.970 28.653 1.00 68.75 205 SER A CA 1
ATOM 1629 C C . SER A 1 205 ? -8.549 3.410 29.661 1.00 68.75 205 SER A C 1
ATOM 1631 O O . SER A 1 205 ? -8.576 2.902 30.784 1.00 68.75 205 SER A O 1
ATOM 1633 N N . GLU A 1 206 ? -9.501 4.260 29.248 1.00 65.44 206 GLU A N 1
ATOM 1634 C CA . GLU A 1 206 ? -10.580 4.744 30.129 1.00 65.44 206 GLU A CA 1
ATOM 1635 C C . GLU A 1 206 ? -11.410 3.602 30.741 1.00 65.44 206 GLU A C 1
ATOM 1637 O O . GLU A 1 206 ? -11.813 3.667 31.904 1.00 65.44 206 GLU A O 1
ATOM 1642 N N . THR A 1 207 ? -11.615 2.504 30.004 1.00 61.16 207 THR A N 1
ATOM 1643 C CA . THR A 1 207 ? -12.391 1.356 30.508 1.00 61.16 207 THR A CA 1
ATOM 1644 C C . THR A 1 207 ? -11.724 0.633 31.681 1.00 61.16 207 THR A C 1
ATOM 1646 O O . THR A 1 207 ? -12.422 0.060 32.518 1.00 61.16 207 THR A O 1
ATOM 1649 N N . HIS A 1 208 ? -10.389 0.669 31.788 1.00 60.34 208 HIS A N 1
ATOM 1650 C CA . HIS A 1 208 ? -9.686 0.036 32.907 1.00 60.34 208 HIS A CA 1
ATOM 1651 C C . HIS A 1 208 ? -9.809 0.833 34.203 1.00 60.34 208 HIS A C 1
ATOM 1653 O O . HIS A 1 208 ? -9.942 0.225 35.266 1.00 60.34 208 HIS A O 1
ATOM 1659 N N . SER A 1 209 ? -9.808 2.165 34.114 1.00 62.78 209 SER A N 1
ATOM 1660 C CA . SER A 1 209 ? -9.924 3.032 35.290 1.00 62.78 209 SER A CA 1
ATOM 1661 C C . SER A 1 209 ? -11.272 2.849 35.991 1.00 62.78 209 SER A C 1
ATOM 1663 O O . SER A 1 209 ? -11.320 2.728 37.212 1.00 62.78 209 SER A O 1
ATOM 1665 N N . LEU A 1 210 ? -12.357 2.731 35.218 1.00 66.88 210 LEU A N 1
ATOM 1666 C CA . LEU A 1 210 ? -13.709 2.576 35.765 1.00 66.88 210 LEU A CA 1
ATOM 1667 C C . LEU A 1 210 ? -13.905 1.242 36.495 1.00 66.88 210 LEU A C 1
ATOM 1669 O O . LEU A 1 210 ? -14.546 1.199 37.540 1.00 66.88 210 LEU A O 1
ATOM 1673 N N . ASN A 1 211 ? -13.337 0.144 35.988 1.00 77.19 211 ASN A N 1
ATOM 1674 C CA . ASN A 1 211 ? -13.458 -1.157 36.656 1.00 77.19 211 ASN A CA 1
ATOM 1675 C C . ASN A 1 211 ? -12.739 -1.175 38.012 1.00 77.19 211 ASN A C 1
ATOM 1677 O O . ASN A 1 211 ? -13.203 -1.819 38.953 1.00 77.19 211 ASN A O 1
ATOM 1681 N N . LEU A 1 212 ? -11.613 -0.465 38.117 1.00 82.62 212 LEU A N 1
ATOM 1682 C CA . LEU A 1 212 ? -10.872 -0.342 39.368 1.00 82.62 212 LEU A CA 1
ATOM 1683 C C . LEU A 1 212 ? -11.641 0.529 40.370 1.00 82.62 212 LEU A C 1
ATOM 1685 O O . LEU A 1 212 ? -11.750 0.161 41.537 1.00 82.62 212 LEU A O 1
ATOM 1689 N N . GLU A 1 213 ? -12.244 1.621 39.902 1.00 84.94 213 GLU A N 1
ATOM 1690 C CA . GLU A 1 213 ? -13.107 2.481 40.716 1.00 84.94 213 GLU A CA 1
ATOM 1691 C C . GLU A 1 213 ? -14.309 1.711 41.285 1.00 84.94 213 GLU A C 1
ATOM 1693 O O . GLU A 1 213 ? -14.538 1.728 42.494 1.00 84.94 213 GLU A O 1
ATOM 1698 N N . TRP A 1 214 ? -15.017 0.946 40.448 1.00 87.81 214 TRP A N 1
ATOM 1699 C CA . TRP A 1 214 ? -16.131 0.105 40.897 1.00 87.81 214 TRP A CA 1
ATOM 1700 C C . TRP A 1 214 ? -15.709 -0.954 41.916 1.00 87.81 214 TRP A C 1
ATOM 1702 O O . TRP A 1 214 ? -16.451 -1.218 42.862 1.00 87.81 214 TRP A O 1
ATOM 1712 N N . CYS A 1 215 ? -14.517 -1.537 41.762 1.00 90.00 215 CYS A N 1
ATOM 1713 C CA . CYS A 1 215 ? -13.973 -2.483 42.733 1.00 90.00 215 CYS A CA 1
ATOM 1714 C C . CYS A 1 215 ? -13.764 -1.819 44.106 1.00 90.00 215 CYS A C 1
ATOM 1716 O O . CYS A 1 215 ? -14.180 -2.369 45.124 1.00 90.00 215 CYS A O 1
ATOM 1718 N N . ILE A 1 216 ? -13.195 -0.608 44.140 1.00 91.94 216 ILE A N 1
ATOM 1719 C CA . ILE A 1 216 ? -12.992 0.148 45.385 1.00 91.94 216 ILE A CA 1
ATOM 1720 C C . ILE A 1 216 ? -14.334 0.514 46.034 1.00 91.94 216 ILE A C 1
ATOM 1722 O O . ILE A 1 216 ? -14.507 0.296 47.233 1.00 91.94 216 ILE A O 1
ATOM 1726 N N . ILE A 1 217 ? -15.295 1.031 45.258 1.00 93.38 217 ILE A N 1
ATOM 1727 C CA . ILE A 1 217 ? -16.629 1.394 45.767 1.00 93.38 217 ILE A CA 1
ATOM 1728 C C . ILE A 1 217 ? -17.318 0.171 46.383 1.00 93.38 217 ILE A C 1
ATOM 1730 O O . ILE A 1 217 ? -17.885 0.265 47.474 1.00 93.38 217 ILE A O 1
ATOM 1734 N N . LEU A 1 218 ? -17.241 -0.987 45.722 1.00 94.44 218 LEU A N 1
ATOM 1735 C CA . LEU A 1 218 ? -17.802 -2.237 46.228 1.00 94.44 218 LEU A CA 1
ATOM 1736 C C . LEU A 1 218 ? -17.152 -2.652 47.556 1.00 94.44 218 LEU A C 1
ATOM 1738 O O . LEU A 1 218 ? -17.868 -2.986 48.495 1.00 94.44 218 LEU A O 1
ATOM 1742 N N . LEU A 1 219 ? -15.819 -2.594 47.650 1.00 93.62 219 LEU A N 1
ATOM 1743 C CA . LEU A 1 219 ? -15.081 -2.949 48.868 1.00 93.62 219 LEU A CA 1
ATOM 1744 C C . LEU A 1 219 ? -15.483 -2.070 50.058 1.00 93.62 219 LEU A C 1
ATOM 1746 O O . LEU A 1 219 ? -15.774 -2.592 51.131 1.00 93.62 219 LEU A O 1
ATOM 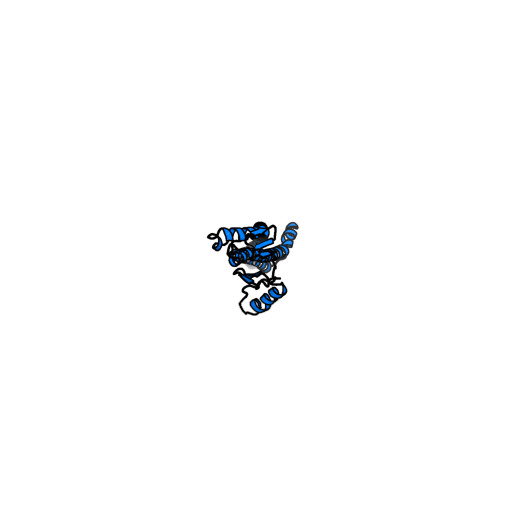1750 N N . ILE A 1 220 ? -15.573 -0.751 49.857 1.00 94.56 220 ILE A N 1
ATOM 1751 C CA . ILE A 1 220 ? -16.016 0.185 50.902 1.00 94.56 220 ILE A CA 1
ATOM 1752 C C . ILE A 1 220 ? -17.474 -0.087 51.292 1.00 94.56 220 ILE A C 1
ATOM 1754 O O . ILE A 1 220 ? -17.812 -0.068 52.471 1.00 94.56 220 ILE A O 1
ATOM 1758 N N . THR A 1 221 ? -18.343 -0.362 50.316 1.00 96.06 221 THR A N 1
ATOM 1759 C CA . THR A 1 221 ? -19.764 -0.641 50.580 1.00 96.06 221 THR A CA 1
ATOM 1760 C C . THR A 1 221 ? -19.933 -1.884 51.449 1.00 96.06 221 THR A C 1
ATOM 1762 O O . THR A 1 221 ? -20.708 -1.861 52.400 1.00 96.06 221 THR A O 1
ATOM 1765 N N . VAL A 1 222 ? -19.188 -2.954 51.157 1.00 96.12 222 VAL A N 1
ATOM 1766 C CA . VAL A 1 222 ? -19.211 -4.192 51.946 1.00 96.12 222 VAL A CA 1
ATOM 1767 C C . VAL A 1 222 ? -18.758 -3.938 53.387 1.00 96.12 222 VAL A C 1
ATOM 1769 O O . VAL A 1 222 ? -19.431 -4.388 54.311 1.00 96.12 222 VAL A O 1
ATOM 1772 N N . GLU A 1 223 ? -17.683 -3.171 53.581 1.00 95.25 223 GLU A N 1
ATOM 1773 C CA . GLU A 1 223 ? -17.181 -2.802 54.912 1.00 95.25 223 GLU A CA 1
ATOM 1774 C C . GLU A 1 223 ? -18.233 -2.029 55.720 1.00 95.25 223 GLU A C 1
ATOM 1776 O O . GLU A 1 223 ? -18.567 -2.394 56.846 1.00 95.25 223 GLU A O 1
ATOM 1781 N N . VAL A 1 224 ? -18.830 -0.997 55.115 1.00 95.12 224 VAL A N 1
ATOM 1782 C CA . VAL A 1 224 ? -19.873 -0.190 55.762 1.00 95.12 224 VAL A CA 1
ATOM 1783 C C . VAL A 1 224 ? -21.107 -1.036 56.085 1.00 95.12 224 VAL A C 1
ATOM 1785 O O . VAL A 1 224 ? -21.713 -0.854 57.138 1.00 95.12 224 VAL A O 1
ATOM 1788 N N . CYS A 1 225 ? -21.482 -1.981 55.218 1.00 94.31 225 CYS A N 1
ATOM 1789 C CA . CYS A 1 225 ? -22.574 -2.912 55.495 1.00 94.31 225 CYS A CA 1
ATOM 1790 C C . CYS A 1 225 ? -22.283 -3.798 56.714 1.00 94.31 225 CYS A C 1
ATOM 1792 O O . CYS A 1 225 ? -23.175 -3.963 57.547 1.00 94.31 225 CYS A O 1
ATOM 1794 N N . PHE A 1 226 ? -21.069 -4.341 56.845 1.00 94.62 226 PHE A N 1
ATOM 1795 C CA . PHE A 1 226 ? -20.688 -5.118 58.028 1.00 94.62 226 PHE A CA 1
ATOM 1796 C C . PHE A 1 226 ? -20.725 -4.271 59.301 1.00 94.62 226 PHE A C 1
ATOM 1798 O O . PHE A 1 226 ? -21.302 -4.706 60.298 1.00 94.62 226 PHE A O 1
ATOM 1805 N N . GLU A 1 227 ? -20.204 -3.045 59.249 1.00 92.25 227 GLU A N 1
ATOM 1806 C CA . GLU A 1 227 ? -20.208 -2.126 60.390 1.00 92.25 227 GLU A CA 1
ATOM 1807 C C . GLU A 1 227 ? -21.640 -1.742 60.808 1.00 92.25 227 GLU A C 1
ATOM 1809 O O . GLU A 1 227 ? -21.964 -1.711 61.995 1.00 92.25 227 GLU A O 1
ATOM 1814 N N . LEU A 1 228 ? -22.538 -1.515 59.841 1.00 92.62 228 LEU A N 1
ATOM 1815 C CA . LEU A 1 228 ? -23.952 -1.226 60.100 1.00 92.62 228 LEU A CA 1
ATOM 1816 C C . LEU A 1 228 ? -24.683 -2.413 60.732 1.00 92.62 228 LEU A C 1
ATOM 1818 O O . LEU A 1 228 ? -25.455 -2.212 61.670 1.00 92.62 228 LEU A O 1
ATOM 1822 N N . ILE A 1 229 ? -24.447 -3.635 60.243 1.00 92.56 229 ILE A N 1
ATOM 1823 C CA . ILE A 1 229 ? -25.028 -4.853 60.829 1.00 92.56 229 ILE A CA 1
ATOM 1824 C C . ILE A 1 229 ? -24.539 -5.011 62.271 1.00 92.56 229 ILE A C 1
ATOM 1826 O O . ILE A 1 229 ? -25.355 -5.181 63.176 1.00 92.56 229 ILE A O 1
ATOM 1830 N N . HIS A 1 230 ? -23.230 -4.869 62.498 1.00 90.75 230 HIS A N 1
ATOM 1831 C CA . HIS A 1 230 ? -22.638 -4.969 63.829 1.00 90.75 230 HIS A CA 1
ATOM 1832 C C . HIS A 1 230 ? -23.184 -3.901 64.791 1.00 90.75 230 HIS A C 1
ATOM 1834 O O . HIS A 1 230 ? -23.503 -4.188 65.947 1.00 90.75 230 HIS A O 1
ATOM 1840 N N . TYR A 1 231 ? -23.351 -2.665 64.313 1.00 91.06 231 TYR A N 1
ATOM 1841 C CA . TYR A 1 231 ? -23.937 -1.583 65.100 1.00 91.06 231 TYR A CA 1
ATOM 1842 C C . TYR A 1 231 ? -25.408 -1.848 65.450 1.00 91.06 231 TYR A C 1
ATOM 1844 O O . TYR A 1 231 ? -25.835 -1.569 66.572 1.00 91.06 231 TYR A O 1
ATOM 1852 N N . TRP A 1 232 ? -26.184 -2.410 64.519 1.00 90.94 232 TRP A N 1
ATOM 1853 C CA . TRP A 1 232 ? -27.596 -2.722 64.738 1.00 90.94 232 TRP A CA 1
ATOM 1854 C C . TRP A 1 232 ? -27.790 -3.875 65.730 1.00 90.94 232 TRP A C 1
ATOM 1856 O O . TRP A 1 232 ? -28.630 -3.771 66.624 1.00 90.94 232 TRP A O 1
ATOM 1866 N N . GLU A 1 233 ? -26.971 -4.929 65.638 1.00 88.62 233 GLU A N 1
ATOM 1867 C CA . GLU A 1 233 ? -26.935 -6.010 66.635 1.00 88.62 233 GLU A CA 1
ATOM 1868 C C . GLU A 1 233 ? -26.630 -5.458 68.030 1.00 88.62 233 GLU A C 1
ATOM 1870 O O . GLU A 1 233 ? -27.384 -5.700 68.972 1.00 88.62 233 GLU A O 1
ATOM 1875 N N . LYS A 1 234 ? -25.602 -4.610 68.144 1.00 85.50 234 LYS A N 1
ATOM 1876 C CA . LYS A 1 234 ? -25.238 -3.968 69.410 1.00 85.50 234 LYS A CA 1
ATOM 1877 C C . LYS A 1 234 ? -26.358 -3.092 69.983 1.00 85.50 234 LYS A C 1
ATOM 1879 O O . LYS A 1 234 ? -26.543 -3.068 71.198 1.00 85.50 234 LYS A O 1
ATOM 1884 N N . TYR A 1 235 ? -27.095 -2.364 69.141 1.00 84.12 235 TYR A N 1
ATOM 1885 C CA . TYR A 1 235 ? -28.217 -1.536 69.592 1.00 84.12 235 TYR A CA 1
ATOM 1886 C C . TYR A 1 235 ? -29.385 -2.391 70.097 1.00 84.12 235 TYR A C 1
ATOM 1888 O O . TYR A 1 235 ? -29.933 -2.119 71.164 1.00 84.12 235 TYR A O 1
ATOM 1896 N N . ARG A 1 236 ? -29.722 -3.466 69.377 1.00 84.38 236 ARG A N 1
ATOM 1897 C CA . ARG A 1 236 ? -30.781 -4.405 69.767 1.00 84.38 236 ARG A CA 1
ATOM 1898 C C . ARG A 1 236 ? -30.461 -5.112 71.087 1.00 84.38 236 ARG A C 1
ATOM 1900 O O . ARG A 1 236 ? -31.337 -5.255 71.939 1.00 84.38 236 ARG A O 1
ATOM 1907 N N . ASP A 1 237 ? -29.209 -5.518 71.270 1.00 80.88 237 ASP A N 1
ATOM 1908 C CA . ASP A 1 237 ? -28.759 -6.164 72.502 1.00 80.88 237 ASP A CA 1
ATOM 1909 C C . ASP A 1 237 ? -28.770 -5.174 73.687 1.00 80.88 237 ASP A C 1
ATOM 1911 O O . ASP A 1 237 ? -29.144 -5.542 74.802 1.00 80.88 237 ASP A O 1
ATOM 1915 N N . ALA A 1 238 ? -28.449 -3.894 73.453 1.00 77.56 238 ALA A N 1
ATOM 1916 C CA . ALA A 1 238 ? -28.571 -2.838 74.463 1.00 77.56 238 ALA A CA 1
ATOM 1917 C C . ALA A 1 238 ? -30.036 -2.553 74.850 1.00 77.56 238 ALA A C 1
ATOM 1919 O O . ALA A 1 238 ? -30.337 -2.346 76.028 1.00 77.56 238 ALA A O 1
ATOM 1920 N N . GLU A 1 239 ? -30.958 -2.588 73.885 1.00 78.06 239 GLU A N 1
ATOM 1921 C CA . GLU A 1 239 ? -32.394 -2.419 74.126 1.00 78.06 239 GLU A CA 1
ATOM 1922 C C . GLU A 1 239 ? -32.957 -3.583 74.963 1.00 78.06 239 GLU A C 1
ATOM 1924 O O . GLU A 1 239 ? -33.625 -3.346 75.973 1.00 78.06 239 GLU A O 1
ATOM 1929 N N . GLN A 1 240 ? -32.591 -4.832 74.637 1.00 70.75 240 GLN A N 1
ATOM 1930 C CA . GLN A 1 240 ? -32.955 -6.021 75.423 1.00 70.75 240 GLN A CA 1
ATOM 1931 C C . GLN A 1 240 ? -32.368 -6.006 76.840 1.00 70.75 240 GLN A C 1
ATOM 1933 O O . GLN A 1 240 ? -33.070 -6.353 77.793 1.00 70.75 240 GLN A O 1
ATOM 1938 N N . ALA A 1 241 ? -31.118 -5.564 77.005 1.00 70.62 241 ALA A N 1
ATOM 1939 C CA . ALA A 1 241 ? -30.512 -5.410 78.324 1.00 70.62 241 ALA A CA 1
ATOM 1940 C C . ALA A 1 241 ? -31.287 -4.391 79.175 1.00 70.62 241 ALA A C 1
ATOM 1942 O O . ALA A 1 241 ? -31.627 -4.691 80.322 1.00 70.62 241 ALA A O 1
ATOM 1943 N N . SER A 1 242 ? -31.650 -3.237 78.600 1.00 69.75 242 SER A N 1
ATOM 1944 C CA . SER A 1 242 ? -32.417 -2.206 79.309 1.00 69.75 242 SER A CA 1
ATOM 1945 C C . SER A 1 242 ? -33.821 -2.689 79.710 1.00 69.75 242 SER A C 1
ATOM 1947 O O . SER A 1 242 ? -34.218 -2.525 80.865 1.00 69.75 242 SER A O 1
ATOM 1949 N N . ALA A 1 243 ? -34.526 -3.389 78.811 1.00 71.00 243 ALA A N 1
ATOM 1950 C CA . ALA A 1 243 ? -35.844 -3.960 79.078 1.00 71.00 243 ALA A CA 1
ATOM 1951 C C . ALA A 1 243 ? -35.799 -5.046 80.167 1.00 71.00 243 ALA A C 1
ATOM 1953 O O . ALA A 1 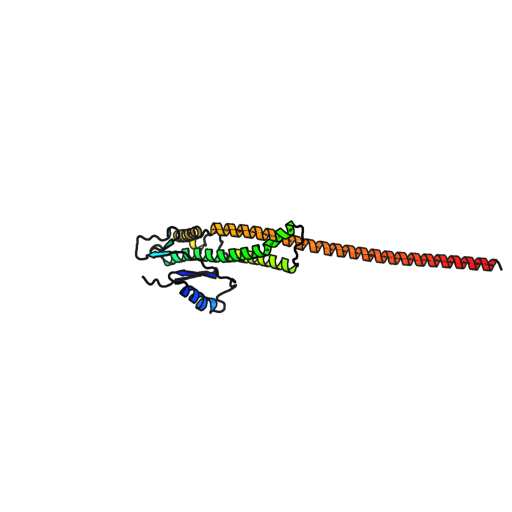243 ? -36.656 -5.071 81.051 1.00 71.00 243 ALA A O 1
ATOM 1954 N N . SER A 1 244 ? -34.769 -5.903 80.159 1.00 67.31 244 SER A N 1
ATOM 1955 C CA . SER A 1 244 ? -34.590 -6.922 81.200 1.00 67.31 244 SER A CA 1
ATOM 1956 C C . SER A 1 244 ? -34.352 -6.298 82.581 1.00 67.31 244 SER A C 1
ATOM 1958 O O . SER A 1 244 ? -34.992 -6.709 83.549 1.00 67.31 244 SER A O 1
ATOM 1960 N N . SER A 1 245 ? -33.531 -5.242 82.671 1.00 68.38 245 SER A N 1
ATOM 1961 C CA . SER A 1 245 ? -33.277 -4.535 83.934 1.00 68.38 245 SER A CA 1
ATOM 1962 C C . SER A 1 245 ? -34.498 -3.781 84.468 1.00 68.38 245 SER A C 1
ATOM 1964 O O . SER A 1 245 ? -34.728 -3.791 85.675 1.00 68.38 245 SER A O 1
ATOM 1966 N N . ALA A 1 246 ? -35.319 -3.192 83.589 1.00 69.00 246 ALA A N 1
ATOM 1967 C CA . ALA A 1 246 ? -36.558 -2.527 83.985 1.00 69.00 246 ALA A CA 1
ATOM 1968 C C . ALA A 1 246 ? -37.572 -3.532 84.560 1.00 69.00 246 ALA A C 1
ATOM 1970 O O . ALA A 1 246 ? -38.077 -3.329 85.662 1.00 69.00 246 ALA A O 1
ATOM 1971 N N . SER A 1 247 ? -37.776 -4.669 83.882 1.00 62.84 247 SER A N 1
ATOM 1972 C CA . SER A 1 247 ? -38.687 -5.723 84.358 1.00 62.84 247 SER A CA 1
ATOM 1973 C C . SER A 1 247 ? -38.251 -6.358 85.687 1.00 62.84 247 SER A C 1
ATOM 1975 O O . SER A 1 247 ? -39.096 -6.680 86.519 1.00 62.84 247 SER A O 1
ATOM 1977 N N . ALA A 1 248 ? -36.939 -6.485 85.922 1.00 65.56 248 ALA A N 1
ATOM 1978 C CA . ALA A 1 248 ? -36.405 -6.971 87.191 1.00 65.56 248 ALA A CA 1
ATOM 1979 C C . ALA A 1 248 ? -36.702 -5.987 88.337 1.00 65.56 248 ALA A C 1
ATOM 1981 O O . ALA A 1 248 ? -37.214 -6.404 89.374 1.00 65.56 248 ALA A O 1
ATOM 1982 N N . SER A 1 249 ? -36.486 -4.683 88.118 1.00 62.50 249 SER A N 1
ATOM 1983 C CA . SER A 1 249 ? -36.760 -3.652 89.131 1.00 62.50 249 SER A CA 1
ATOM 1984 C C . SER A 1 249 ? -38.246 -3.507 89.481 1.00 62.50 249 SER A C 1
ATOM 1986 O O . SER A 1 249 ? -38.592 -3.240 90.630 1.00 62.50 249 SER A O 1
ATOM 1988 N N . GLU A 1 250 ? -39.136 -3.733 88.513 1.00 61.81 250 GLU A N 1
ATOM 1989 C CA . GLU A 1 250 ? -40.585 -3.647 88.716 1.00 61.81 250 GLU A CA 1
ATOM 1990 C C . GLU A 1 250 ? -41.094 -4.852 89.529 1.00 61.81 250 GLU A C 1
ATOM 1992 O O . GLU A 1 250 ? -41.855 -4.675 90.481 1.00 61.81 250 GLU A O 1
ATOM 1997 N N . SER A 1 251 ? -40.553 -6.050 89.267 1.00 59.38 251 SER A N 1
ATOM 1998 C CA . SER A 1 251 ? -40.843 -7.258 90.055 1.00 59.38 251 SER A CA 1
ATOM 1999 C C . SER A 1 251 ? -40.325 -7.204 91.500 1.00 59.38 251 SER A C 1
ATOM 2001 O O . SER A 1 251 ? -40.975 -7.727 92.405 1.00 59.38 251 SER A O 1
ATOM 2003 N N . GLU A 1 252 ? -39.191 -6.535 91.743 1.00 58.66 252 GLU A N 1
ATOM 2004 C CA . GLU A 1 252 ? -38.675 -6.298 93.098 1.00 58.66 252 GLU A CA 1
ATOM 2005 C C . GLU A 1 252 ? -39.589 -5.332 93.870 1.00 58.66 252 GLU A C 1
ATOM 2007 O O . GLU A 1 252 ? -39.942 -5.606 95.018 1.00 58.66 252 GLU A O 1
ATOM 2012 N N . SER A 1 253 ? -40.081 -4.274 93.213 1.00 57.81 253 SER A N 1
ATOM 2013 C CA . SER A 1 253 ? -40.977 -3.289 93.835 1.00 57.81 253 SER A CA 1
ATOM 2014 C C . SER A 1 253 ? -42.376 -3.830 94.177 1.00 57.81 253 SER A C 1
ATOM 2016 O O . SER A 1 253 ? -42.941 -3.466 95.211 1.00 57.81 253 SER A O 1
ATOM 2018 N N . GLU A 1 254 ? -42.932 -4.743 93.370 1.00 57.00 254 GLU A N 1
ATOM 2019 C CA . GLU A 1 254 ? -44.201 -5.417 93.689 1.00 57.00 254 GLU A CA 1
ATOM 2020 C C . GLU A 1 254 ? -44.051 -6.417 94.847 1.00 57.00 254 GLU A C 1
ATOM 2022 O O . GLU A 1 254 ? -44.995 -6.613 95.611 1.00 57.00 254 GLU A O 1
ATOM 2027 N N . SER A 1 255 ? -42.862 -7.005 95.029 1.00 57.06 255 SER A N 1
ATOM 2028 C CA . SER A 1 255 ? -42.589 -7.948 96.123 1.00 57.06 255 SER A CA 1
ATOM 2029 C C . SER A 1 255 ? -42.384 -7.284 97.493 1.00 57.06 255 SER A C 1
ATOM 2031 O O . SER A 1 255 ? -42.676 -7.903 98.511 1.00 57.06 255 SER A O 1
ATOM 2033 N N . GLU A 1 256 ? -41.940 -6.022 97.536 1.00 55.44 256 GLU A N 1
ATOM 2034 C CA . GLU A 1 256 ? -41.840 -5.228 98.776 1.00 55.44 256 GLU A CA 1
ATOM 2035 C C . GLU A 1 256 ? -43.172 -4.569 99.188 1.00 55.44 256 GLU A C 1
ATOM 2037 O O . GLU A 1 256 ? -43.282 -4.033 100.292 1.00 55.44 256 GLU A O 1
ATOM 2042 N N . SER A 1 257 ? -44.189 -4.607 98.320 1.00 54.00 257 SER A N 1
ATOM 2043 C CA . SER A 1 257 ? -45.481 -3.928 98.514 1.00 54.00 257 SER A CA 1
ATOM 2044 C C . SER A 1 257 ? -46.628 -4.848 98.970 1.00 54.00 257 SER A C 1
ATOM 2046 O O . SER A 1 257 ? -47.737 -4.354 99.196 1.00 54.00 257 SER A O 1
ATOM 2048 N N . ALA A 1 258 ? -46.387 -6.160 99.087 1.00 47.38 258 ALA A N 1
ATOM 2049 C CA . ALA A 1 258 ? -47.360 -7.193 99.470 1.00 47.38 258 ALA A CA 1
ATOM 2050 C C . ALA A 1 258 ? -47.036 -7.807 100.841 1.00 47.38 258 ALA A C 1
ATOM 2052 O O . ALA A 1 258 ? -47.997 -8.059 101.606 1.00 47.38 258 ALA A O 1
#

Radius of gyration: 37.97 Å; chains: 1; bounding box: 76×40×136 Å

Sequence (258 aa):
MIPTDGEIFLFQSGAFVSWGLSTHQVERFLREVIEAVPGAETGKYDDVEFEDAPYRADSASSHLTTGMSGDTIMVGATPDPLLAKLAFSHGVARSAKLAVLEDLLDRYLRSMAKVPRILQRGQKIPWSRSQVLQQLGELLHFRMMLNLHSESFLDTPDYYWTKPQLEAYYDAICRNLDINSRTRILNTKLDYANELAAVLREQLSETHSLNLEWCIILLITVEVCFELIHYWEKYRDAEQASASSASASESESESESA

InterPro domains:
  IPR003734 Domain of unknown function DUF155 [PF02582] (8-187)
  IPR051624 RMD1/Sad1-interacting [PTHR16255] (6-235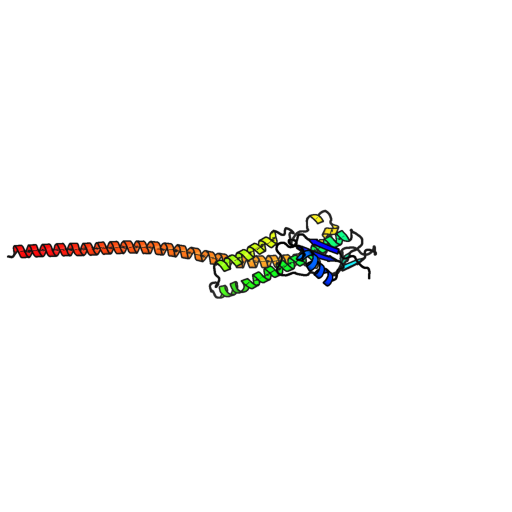)

Foldseek 3Di:
DDQDDKDKDQDPLRFMDIDSDDPVVVVVCCVVPQVVDPPSDDPDQPDFFDFDAAEDEDAPDPPFDAADDQRYGTQYVPPPSVLLVVLLRVLRRLLRSLVSLLVLLVVLCVVLVCVVVCVVVVHDDPDDPVRLVVSVVSLVVSVCSQVVVVPPLQDDPPVCPVPVVSSNSNVRNNVSSVSVVSVVVSVVSSVVSVVSNVVSVVSVVVVVVVVVVVVVVVVVVVVVVVVVVVVVVVVVVVVVVVVVVVVVVVVVVVVVVD

pLDDT: mean 83.32, std 12.06, range [36.5, 96.12]

Organism: NCBI:txid215637